Protein AF-A0A1Y4GSH5-F1 (afdb_monomer_lite)

Secondary structure (DSSP, 8-state):
-EEEEEEEEEETTEEEEEEEEE-TTTGGG-EEE-----GGGTTT-PPEEEEEETTTTEEEEEETTEEEEEETTS-EEEE-S-BTTTTEEEEEEEEEE-SEEE---EEEEEETTEEEEEEGGG--TT-BGGGS--TT--S--TT--EEEEEE-SSEEEEEETTEEEEEEBTS-EEETTEEEEEE--EEEEEEEETTTTEEEEEEEEHHHHHHTTT-HHHHHHHHHHHHHH-TT-HHHHHHHHHHHHHTT-HHHHHHHHHHHS-SSSS--TT-

Radius of gyration: 23.36 Å; chains: 1; bounding box: 51×59×58 Å

Foldseek 3Di:
DKKKKWKWKDAPNDTDIDIDIADLVCQQVWDWDQPPDPPVCSVQAWIWTWHADPSNQWIWIDDPQDIDIGGQCDQDKDKGQQTGPRRMIMIMTMHRDDQKAFFFQWKWKDAPRDIFIDGLVQADAQDAVLQRQTPPDNDRNVPRRKGFNDRDRFWTWIDDPNDIDIEGAPDWDDDDRMIIHTDTQKMKGWDADPVVRDIDIFIAGPVLVVCLQQALVSLLRRLVRCCVVPVLSLVVSLVSLVSSVVNPDPVSVVVVCVQPVDDDDDRDNVD

Structure (mmCIF, N/CA/C/O backbone):
data_AF-A0A1Y4GSH5-F1
#
_entry.id   AF-A0A1Y4GSH5-F1
#
loop_
_atom_site.group_PDB
_atom_site.id
_atom_site.type_symbol
_atom_site.label_atom_id
_atom_site.label_alt_id
_atom_site.label_comp_id
_atom_site.label_asym_id
_atom_site.label_entity_id
_atom_site.label_seq_id
_atom_site.pdbx_PDB_ins_code
_atom_site.Cartn_x
_atom_site.Cartn_y
_atom_site.Cartn_z
_atom_site.occupancy
_atom_site.B_iso_or_equiv
_atom_site.auth_seq_id
_atom_site.auth_comp_id
_atom_site.auth_asym_id
_atom_site.auth_atom_id
_atom_site.pdbx_PDB_model_num
ATOM 1 N N . MET A 1 1 ? 11.451 2.525 2.545 1.00 71.06 1 MET A N 1
ATOM 2 C CA . MET A 1 1 ? 10.345 3.087 3.356 1.00 71.06 1 MET A CA 1
ATOM 3 C C . MET A 1 1 ? 10.091 4.498 2.874 1.00 71.06 1 MET A C 1
ATOM 5 O O . MET A 1 1 ? 11.058 5.158 2.514 1.00 71.06 1 MET A O 1
ATOM 9 N N . ILE A 1 2 ? 8.842 4.952 2.855 1.00 72.69 2 ILE A N 1
ATOM 10 C CA . ILE A 1 2 ? 8.511 6.339 2.514 1.00 72.69 2 ILE A CA 1
ATOM 11 C C . ILE A 1 2 ? 8.357 7.128 3.809 1.00 72.69 2 ILE A C 1
ATOM 13 O O . ILE A 1 2 ? 7.662 6.696 4.730 1.00 72.69 2 ILE A O 1
ATOM 17 N N . LEU A 1 3 ? 9.028 8.274 3.888 1.00 73.81 3 LEU A N 1
ATOM 18 C CA . LEU A 1 3 ? 8.946 9.169 5.035 1.00 73.81 3 LEU A CA 1
ATOM 19 C C . LEU A 1 3 ? 7.916 10.265 4.748 1.00 73.81 3 LEU A C 1
ATOM 21 O O . LEU A 1 3 ? 8.104 11.087 3.853 1.00 73.81 3 LEU A O 1
ATOM 25 N N . PHE A 1 4 ? 6.844 10.282 5.536 1.00 76.25 4 PHE A N 1
ATOM 26 C CA . PHE A 1 4 ? 5.872 11.367 5.581 1.00 76.25 4 PHE A CA 1
ATOM 27 C C . PHE A 1 4 ? 6.179 12.274 6.771 1.00 76.25 4 PHE A C 1
ATOM 29 O O . PHE A 1 4 ? 6.307 11.816 7.909 1.00 76.25 4 PHE A O 1
ATOM 36 N N . VAL A 1 5 ? 6.277 13.573 6.510 1.00 72.62 5 VAL A N 1
ATOM 37 C CA . VAL A 1 5 ? 6.501 14.605 7.520 1.00 72.62 5 VAL A CA 1
ATOM 38 C C . VAL A 1 5 ? 5.347 15.589 7.451 1.00 72.62 5 VAL A C 1
ATOM 40 O O . VAL A 1 5 ? 5.128 16.223 6.425 1.00 72.62 5 VAL A O 1
ATOM 43 N N . THR A 1 6 ? 4.610 15.733 8.544 1.00 76.06 6 THR A N 1
ATOM 44 C CA . THR A 1 6 ? 3.646 16.823 8.699 1.00 76.06 6 THR A CA 1
ATOM 45 C C . THR A 1 6 ? 4.239 17.854 9.637 1.00 76.06 6 THR A C 1
ATOM 47 O O . THR A 1 6 ? 4.585 17.539 10.775 1.00 76.06 6 THR A O 1
ATOM 50 N N . LEU A 1 7 ? 4.358 19.085 9.165 1.00 72.88 7 LEU A N 1
ATOM 51 C CA . LEU A 1 7 ? 4.661 20.216 10.017 1.00 72.88 7 LEU A CA 1
ATOM 52 C C . LEU A 1 7 ? 3.373 20.876 10.460 1.00 72.88 7 LEU A C 1
ATOM 54 O O . LEU A 1 7 ? 2.510 21.155 9.640 1.00 72.88 7 LEU A O 1
ATOM 58 N N . GLU A 1 8 ? 3.284 21.181 11.742 1.00 78.19 8 GLU A N 1
ATOM 59 C CA . GLU A 1 8 ? 2.291 22.085 12.291 1.00 78.19 8 GLU A CA 1
ATOM 60 C C . GLU A 1 8 ? 3.031 23.269 12.909 1.00 78.19 8 GLU A C 1
ATOM 62 O O . GLU A 1 8 ? 3.846 23.100 13.817 1.00 78.19 8 GLU A O 1
ATOM 67 N N . THR A 1 9 ? 2.788 24.469 12.400 1.00 74.56 9 THR A N 1
ATOM 68 C CA . THR A 1 9 ? 3.332 25.702 12.971 1.00 74.56 9 THR A CA 1
ATOM 69 C C . THR A 1 9 ? 2.218 26.436 13.696 1.00 74.56 9 THR A C 1
ATOM 71 O O . THR A 1 9 ? 1.167 26.701 13.119 1.00 74.56 9 THR A O 1
ATOM 74 N N . ASP A 1 10 ? 2.440 26.753 14.970 1.00 76.50 10 ASP A N 1
ATOM 75 C CA . ASP A 1 10 ? 1.571 27.641 15.740 1.00 76.50 10 ASP A CA 1
ATOM 76 C C . ASP A 1 10 ? 2.322 28.946 15.980 1.00 76.50 10 ASP A C 1
ATOM 78 O O . ASP A 1 10 ? 3.407 28.957 16.568 1.00 76.50 10 ASP A O 1
ATOM 82 N N . ALA A 1 11 ? 1.755 30.049 15.506 1.00 73.44 11 ALA A N 1
ATOM 83 C CA . ALA A 1 11 ? 2.216 31.387 15.827 1.00 73.44 11 ALA A CA 1
ATOM 84 C C . ALA A 1 11 ? 1.021 32.239 16.258 1.00 73.44 11 ALA A C 1
ATOM 86 O O . ALA A 1 11 ? 0.127 32.530 15.462 1.00 73.44 11 ALA A O 1
ATOM 87 N N . LEU A 1 12 ? 1.025 32.676 17.523 1.00 71.56 12 LEU A N 1
ATOM 88 C CA . LEU A 1 12 ? -0.019 33.540 18.093 1.00 71.56 12 LEU A CA 1
ATOM 89 C C . LEU A 1 12 ? -1.440 32.944 17.976 1.00 71.56 12 LEU A C 1
ATOM 91 O O . LEU A 1 12 ? -2.410 33.687 17.818 1.00 71.56 12 LEU A O 1
ATOM 95 N N . GLY A 1 13 ? -1.574 31.614 18.049 1.00 71.00 13 GLY A N 1
ATOM 96 C CA . GLY A 1 13 ? -2.856 30.913 17.948 1.00 71.00 13 GLY A CA 1
ATOM 97 C C . GLY A 1 13 ? -3.342 30.698 16.513 1.00 71.00 13 GLY A C 1
ATOM 98 O O . GLY A 1 13 ? -4.471 30.250 16.315 1.00 71.00 13 GLY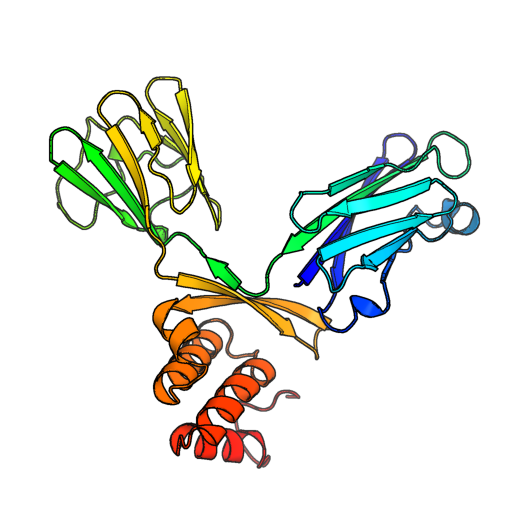 A O 1
ATOM 99 N N . THR A 1 14 ? -2.516 31.018 15.511 1.00 71.69 14 THR A N 1
ATOM 100 C CA . THR A 1 14 ? -2.756 30.636 14.115 1.00 71.69 14 THR A CA 1
ATOM 101 C C . THR A 1 14 ? -1.975 29.368 13.818 1.00 71.69 14 THR A C 1
ATOM 103 O O . THR A 1 14 ? -0.746 29.386 13.855 1.00 71.69 14 THR A O 1
ATOM 106 N N . VAL A 1 15 ? -2.697 28.291 13.508 1.00 76.94 15 VAL A N 1
ATOM 107 C CA . VAL A 1 15 ? -2.117 26.985 13.183 1.00 76.94 15 VAL A CA 1
ATOM 108 C C . VAL A 1 15 ? -2.081 26.800 11.666 1.00 76.94 15 VAL A C 1
ATOM 110 O O . VAL A 1 15 ? -3.130 26.841 11.023 1.00 76.94 15 VAL A O 1
ATOM 113 N N . SER A 1 16 ? -0.893 26.577 11.103 1.00 73.12 16 SER A N 1
ATOM 114 C CA . SER A 1 16 ? -0.699 26.135 9.715 1.00 73.12 16 SER A CA 1
ATOM 115 C C . SER A 1 16 ? -0.204 24.695 9.690 1.00 73.12 16 SER A C 1
ATOM 117 O O . SER A 1 16 ? 0.493 24.265 10.610 1.00 73.12 16 SER A O 1
ATOM 119 N N . ARG A 1 17 ? -0.570 23.945 8.646 1.00 77.94 17 ARG A N 1
ATOM 120 C CA . ARG A 1 17 ? -0.116 22.568 8.443 1.00 77.94 17 ARG A CA 1
ATOM 121 C C . ARG A 1 17 ? 0.405 22.365 7.034 1.00 77.94 17 ARG A C 1
ATOM 123 O O . ARG A 1 17 ? -0.323 22.613 6.079 1.00 77.94 17 ARG A O 1
ATOM 130 N N . ASP A 1 18 ? 1.615 21.834 6.946 1.00 71.75 18 ASP A N 1
ATOM 131 C CA . ASP A 1 18 ? 2.269 21.485 5.692 1.00 71.75 18 ASP A CA 1
ATOM 132 C C . ASP A 1 18 ? 2.626 20.003 5.687 1.00 71.75 18 ASP A C 1
ATOM 134 O O . ASP A 1 18 ? 3.054 19.444 6.699 1.00 71.75 18 ASP A O 1
ATOM 138 N N . HIS A 1 19 ? 2.466 19.365 4.532 1.00 78.25 19 HIS A N 1
ATOM 139 C CA . HIS A 1 19 ? 2.749 17.949 4.351 1.00 78.25 19 HIS A CA 1
ATOM 140 C C . HIS A 1 19 ? 3.885 17.774 3.350 1.00 78.25 19 HIS A C 1
ATOM 142 O O . HIS A 1 19 ? 3.829 18.275 2.230 1.00 78.25 19 HIS A O 1
ATOM 148 N N . TYR A 1 20 ? 4.897 17.020 3.758 1.00 74.12 20 TYR A N 1
ATOM 149 C CA . TYR A 1 20 ? 6.040 16.651 2.943 1.00 74.12 20 TYR A CA 1
ATOM 150 C C . TYR A 1 20 ? 6.124 15.132 2.879 1.00 74.12 20 TYR A C 1
ATOM 152 O O . TYR A 1 20 ? 5.842 14.426 3.849 1.00 74.12 20 TYR A O 1
ATOM 160 N N . SER A 1 21 ? 6.534 14.629 1.727 1.00 73.56 21 SER A N 1
ATOM 161 C CA . SER A 1 21 ? 6.817 13.217 1.506 1.00 73.56 21 SER A CA 1
ATOM 162 C C . SER A 1 21 ? 8.173 13.094 0.840 1.00 73.56 21 SER A C 1
ATOM 164 O O . SER A 1 21 ? 8.637 14.031 0.188 1.00 73.56 21 SER A O 1
ATOM 166 N N . VAL A 1 22 ? 8.855 11.982 1.094 1.00 69.44 22 VAL A N 1
ATOM 167 C CA . VAL A 1 22 ? 10.275 11.870 0.769 1.00 69.44 22 VAL A CA 1
ATOM 168 C C . VAL A 1 22 ? 10.564 10.486 0.237 1.00 69.44 22 VAL A C 1
ATOM 170 O O . VAL A 1 22 ? 10.209 9.489 0.879 1.00 69.44 22 VAL A O 1
ATOM 173 N N . SER A 1 23 ? 11.228 10.453 -0.920 1.00 66.50 23 SER A N 1
ATOM 174 C CA . SER A 1 23 ? 11.593 9.208 -1.578 1.00 66.50 23 SER A CA 1
ATOM 175 C C . SER A 1 23 ? 12.541 8.385 -0.707 1.00 66.50 23 SER A C 1
ATOM 177 O O . SER A 1 23 ? 13.421 8.958 -0.055 1.00 66.50 23 SER A O 1
ATOM 179 N N . PRO A 1 24 ? 12.419 7.048 -0.733 1.00 61.16 24 PRO A N 1
ATOM 180 C CA . PRO A 1 24 ? 13.349 6.143 -0.062 1.00 61.16 24 PRO A CA 1
ATOM 181 C C . PRO A 1 24 ? 14.830 6.374 -0.417 1.00 61.16 24 PRO A C 1
ATOM 183 O O . PRO A 1 24 ? 15.692 6.101 0.413 1.00 61.16 24 PRO A O 1
ATOM 186 N N . ASP A 1 25 ? 15.125 6.916 -1.602 1.00 60.88 25 ASP A N 1
ATOM 187 C CA . ASP A 1 25 ? 16.494 7.139 -2.090 1.00 60.88 25 ASP A CA 1
ATOM 188 C C . ASP A 1 25 ? 17.057 8.512 -1.685 1.00 60.88 25 ASP A C 1
ATOM 190 O O . ASP A 1 25 ? 18.265 8.697 -1.517 1.00 60.88 25 ASP A O 1
ATOM 194 N N . ALA A 1 26 ? 16.183 9.507 -1.497 1.00 59.94 26 ALA A N 1
ATOM 195 C CA . ALA A 1 26 ? 16.546 10.816 -0.947 1.00 59.94 26 ALA A CA 1
ATOM 196 C C . ALA A 1 26 ? 16.664 10.792 0.587 1.00 59.94 26 ALA A C 1
ATOM 198 O O . ALA A 1 26 ? 17.287 11.667 1.195 1.00 59.94 26 ALA A O 1
ATOM 199 N N . VAL A 1 27 ? 16.070 9.777 1.205 1.00 55.16 27 VAL A N 1
ATOM 200 C CA . VAL A 1 27 ? 15.943 9.575 2.645 1.00 55.16 27 VAL A CA 1
ATOM 201 C C . VAL A 1 27 ? 17.317 9.481 3.345 1.00 55.16 27 VAL A C 1
ATOM 203 O O . VAL A 1 27 ? 17.500 10.145 4.369 1.00 55.16 27 VAL A O 1
ATOM 206 N N . ASP A 1 28 ? 18.330 8.862 2.721 1.00 53.94 28 ASP A N 1
ATOM 207 C CA . ASP A 1 28 ? 19.721 8.830 3.224 1.00 53.94 28 ASP A CA 1
ATOM 208 C C . ASP A 1 28 ? 20.432 10.200 3.210 1.00 53.94 28 ASP A C 1
ATOM 210 O O . ASP A 1 28 ? 21.385 10.434 3.958 1.00 53.94 28 ASP A O 1
ATOM 214 N N . ARG A 1 29 ? 19.991 11.140 2.363 1.00 56.25 29 ARG A N 1
ATOM 215 C CA . ARG A 1 29 ? 20.577 12.496 2.272 1.00 56.25 29 ARG A CA 1
ATOM 216 C C . ARG A 1 29 ? 19.999 13.446 3.327 1.00 56.25 29 ARG A C 1
ATOM 218 O O . ARG A 1 29 ? 20.621 14.460 3.676 1.00 56.25 29 ARG A O 1
ATOM 225 N N . GLY A 1 30 ? 18.841 13.087 3.874 1.00 55.16 30 GLY A N 1
ATOM 226 C CA . GLY A 1 30 ? 18.066 13.912 4.780 1.00 55.16 30 GLY A CA 1
ATOM 227 C C . GLY A 1 30 ? 17.290 15.016 4.071 1.00 55.16 30 GLY A C 1
ATOM 228 O O . GLY A 1 30 ? 17.699 15.551 3.044 1.00 55.16 30 GLY A O 1
ATOM 229 N N . ILE A 1 31 ? 16.158 15.375 4.658 1.00 58.72 31 ILE A N 1
ATOM 230 C CA . ILE A 1 31 ? 15.241 16.397 4.171 1.00 58.72 31 ILE A CA 1
ATOM 231 C C . ILE A 1 31 ? 15.455 17.682 4.940 1.00 58.72 31 ILE A C 1
ATOM 233 O O . ILE A 1 31 ? 15.552 17.718 6.172 1.00 58.72 31 ILE A O 1
ATOM 237 N N . TYR A 1 32 ? 15.493 18.759 4.176 1.00 59.75 32 TYR A N 1
ATOM 238 C CA . TYR A 1 32 ? 15.499 20.107 4.698 1.00 59.75 32 TYR A CA 1
ATOM 239 C C . TYR A 1 32 ? 14.066 20.593 4.713 1.00 59.75 32 TYR A C 1
ATOM 241 O O . TYR A 1 32 ? 13.486 20.859 3.662 1.00 59.75 32 TYR A O 1
ATOM 249 N N . VAL A 1 33 ? 13.492 20.684 5.907 1.00 57.72 33 VAL A N 1
ATOM 250 C CA . VAL A 1 33 ? 12.150 21.213 6.062 1.00 57.72 33 VAL A CA 1
ATOM 251 C C . VAL A 1 33 ? 12.274 22.663 6.514 1.00 57.72 33 VAL A C 1
ATOM 253 O O . VAL A 1 33 ? 12.606 22.970 7.663 1.00 57.72 33 VAL A O 1
ATOM 256 N N . ASN A 1 34 ? 12.042 23.575 5.574 1.00 56.81 34 ASN A N 1
ATOM 257 C CA . ASN A 1 34 ? 11.835 24.976 5.900 1.00 56.81 34 ASN A CA 1
ATOM 258 C C . ASN A 1 34 ? 10.401 25.095 6.401 1.00 56.81 34 ASN A C 1
ATOM 260 O O . ASN A 1 34 ? 9.472 25.076 5.600 1.00 56.81 34 ASN A O 1
ATOM 264 N N . ALA A 1 35 ? 10.220 25.164 7.720 1.00 54.72 35 ALA A N 1
ATOM 265 C CA . ALA A 1 35 ? 8.906 25.422 8.285 1.00 54.72 35 ALA A CA 1
ATOM 266 C C . ALA A 1 35 ? 8.369 26.738 7.706 1.00 54.72 35 ALA A C 1
ATOM 268 O O . ALA A 1 35 ? 9.001 27.786 7.865 1.00 54.72 35 ALA A O 1
ATOM 269 N N . LEU A 1 36 ? 7.235 26.671 7.001 1.00 53.38 36 LEU A N 1
ATOM 270 C CA . LEU A 1 36 ? 6.569 27.832 6.417 1.00 53.38 36 LEU A CA 1
ATOM 271 C C . LEU A 1 36 ? 5.883 28.609 7.541 1.00 53.38 36 LEU A C 1
ATOM 273 O O . LEU A 1 36 ? 4.679 28.526 7.772 1.00 53.38 36 LEU A O 1
ATOM 277 N N . PHE A 1 37 ? 6.672 29.363 8.295 1.00 55.34 37 PHE A N 1
ATOM 278 C CA . PHE A 1 37 ? 6.113 30.464 9.060 1.00 55.34 37 PHE A CA 1
ATOM 279 C C . PHE A 1 37 ? 5.722 31.585 8.085 1.00 55.34 37 PHE A C 1
ATOM 281 O O . PHE A 1 37 ? 6.309 31.675 7.002 1.00 55.34 37 PHE A O 1
ATOM 288 N N . PRO A 1 38 ? 4.757 32.457 8.435 1.00 54.59 38 PRO A N 1
ATOM 289 C CA . PRO A 1 38 ? 4.456 33.642 7.631 1.00 54.59 38 PRO A CA 1
ATOM 290 C C . PRO A 1 38 ? 5.755 34.369 7.249 1.00 54.59 38 PRO A C 1
ATOM 292 O O . PRO A 1 38 ? 6.647 34.443 8.093 1.00 54.59 38 PRO A O 1
ATOM 295 N N . GLU A 1 39 ? 5.873 34.911 6.026 1.00 55.47 39 GLU A N 1
ATOM 296 C CA . GLU A 1 39 ? 7.120 35.527 5.505 1.00 55.47 39 GLU A CA 1
ATOM 297 C C . GLU A 1 39 ? 7.797 36.482 6.506 1.00 55.47 39 GLU A C 1
ATOM 299 O O . GLU A 1 39 ? 9.021 36.556 6.576 1.00 55.47 39 GLU A O 1
ATOM 304 N N . SER A 1 40 ? 7.007 37.144 7.357 1.00 53.72 40 SER A N 1
ATOM 305 C CA . SER A 1 40 ? 7.467 38.003 8.454 1.00 53.72 40 SER A CA 1
ATOM 306 C C . SER A 1 40 ? 8.368 37.327 9.502 1.00 53.72 40 SER A C 1
ATOM 308 O O . SER A 1 40 ? 9.002 38.028 10.286 1.00 53.72 40 SER A O 1
ATOM 310 N N . TYR A 1 41 ? 8.411 35.995 9.557 1.00 58.19 41 TYR A N 1
ATOM 311 C CA . TYR A 1 41 ? 9.219 35.201 10.489 1.00 58.19 41 TYR A CA 1
ATOM 312 C C . TYR A 1 41 ? 10.363 34.442 9.809 1.00 58.19 41 TYR A C 1
ATOM 314 O O . TYR A 1 41 ? 11.178 33.857 10.521 1.00 58.19 41 TYR A O 1
ATOM 322 N N . GLY A 1 42 ? 10.458 34.459 8.472 1.00 58.66 42 GLY A N 1
ATOM 323 C CA . GLY A 1 42 ? 11.432 33.658 7.718 1.00 58.66 42 GLY A CA 1
ATOM 324 C C . GLY A 1 42 ? 12.884 33.875 8.159 1.00 58.66 42 GLY A C 1
ATOM 325 O O . GLY A 1 42 ? 13.642 32.918 8.270 1.00 58.66 42 GLY A O 1
ATOM 326 N N . ASP A 1 43 ? 13.242 35.107 8.531 1.00 62.34 43 ASP A N 1
ATOM 327 C CA . ASP A 1 43 ? 14.590 35.449 9.012 1.00 62.34 43 ASP A CA 1
ATOM 328 C C . ASP A 1 43 ? 14.879 34.978 10.453 1.00 62.34 43 ASP A C 1
ATOM 330 O O . ASP A 1 43 ? 16.038 34.887 10.868 1.00 62.34 43 ASP A O 1
ATOM 334 N N . PHE A 1 44 ? 13.838 34.681 11.238 1.00 59.38 44 PHE A N 1
ATOM 335 C CA . PHE A 1 44 ? 13.935 34.291 12.652 1.00 59.38 44 PHE A CA 1
ATOM 336 C C . PHE A 1 44 ? 13.807 32.781 12.878 1.00 59.38 44 PHE A C 1
ATOM 338 O O . PHE A 1 44 ? 14.054 32.298 13.989 1.00 59.38 44 PHE A O 1
ATOM 345 N N . VAL A 1 45 ? 13.423 32.039 11.840 1.00 62.78 45 VAL A N 1
ATOM 346 C CA . VAL A 1 45 ? 13.207 30.596 11.890 1.00 62.78 45 VAL A CA 1
ATOM 347 C C . VAL A 1 45 ? 14.364 29.902 11.187 1.00 62.78 45 VAL A C 1
ATOM 349 O O . VAL A 1 45 ? 14.632 30.108 10.008 1.00 62.78 45 VAL A O 1
ATOM 352 N N . LYS A 1 46 ? 15.062 29.045 11.923 1.00 69.88 46 LYS A N 1
ATOM 353 C CA . LYS A 1 46 ? 16.120 28.193 11.387 1.00 69.88 46 LYS A CA 1
ATOM 354 C C . LYS A 1 46 ? 15.519 26.921 10.807 1.00 69.88 46 LYS A C 1
ATOM 356 O O . LYS A 1 46 ? 14.524 26.414 11.320 1.00 69.88 46 LYS A O 1
ATOM 361 N N . ALA A 1 47 ? 16.151 26.393 9.761 1.00 71.50 47 ALA A N 1
ATOM 362 C CA . ALA A 1 47 ? 15.717 25.161 9.116 1.00 71.50 47 ALA A CA 1
ATOM 363 C C . ALA A 1 47 ? 15.666 23.991 10.113 1.00 71.50 47 ALA A C 1
ATOM 365 O O . ALA A 1 47 ? 16.571 23.820 10.938 1.00 71.50 47 ALA A O 1
ATOM 366 N N . ILE A 1 48 ? 14.625 23.167 10.003 1.00 73.69 48 I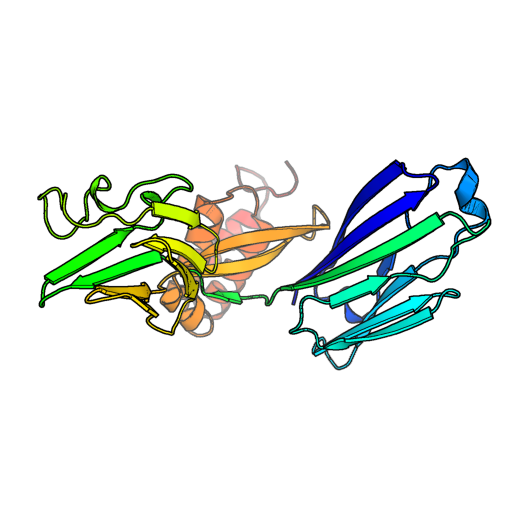LE A N 1
ATOM 367 C CA . ILE A 1 48 ? 14.504 21.914 10.744 1.00 73.69 48 ILE A CA 1
ATOM 368 C C . ILE A 1 48 ? 14.916 20.798 9.788 1.00 73.69 48 ILE A C 1
ATOM 370 O O . ILE A 1 48 ? 14.305 20.594 8.739 1.00 73.69 48 ILE A O 1
ATOM 374 N N . ARG A 1 49 ? 15.985 20.078 10.129 1.00 75.75 49 ARG A N 1
ATOM 375 C CA . ARG A 1 49 ? 16.450 18.944 9.332 1.00 75.75 49 ARG A CA 1
ATOM 376 C C . ARG A 1 49 ? 15.797 17.672 9.845 1.00 75.75 49 ARG A C 1
ATOM 378 O O . ARG A 1 49 ? 15.920 17.363 11.027 1.00 75.75 49 ARG A O 1
ATOM 385 N N . VAL A 1 50 ? 15.155 16.927 8.955 1.00 74.56 50 VAL A N 1
ATOM 386 C CA . VAL A 1 50 ? 14.572 15.614 9.243 1.00 74.56 50 VAL A CA 1
ATOM 387 C C . VAL A 1 50 ? 15.245 14.616 8.321 1.00 74.56 50 VAL A C 1
ATOM 389 O O . VAL A 1 50 ? 15.201 14.791 7.116 1.00 74.56 50 VAL A O 1
ATOM 392 N N . GLN A 1 51 ? 15.898 13.590 8.846 1.00 74.50 51 GLN A N 1
ATOM 393 C CA . GLN A 1 51 ? 16.582 12.588 8.026 1.00 74.50 51 GLN A CA 1
ATOM 394 C C . GLN A 1 51 ? 16.372 11.206 8.615 1.00 74.50 51 GLN A C 1
ATOM 396 O O . GLN A 1 51 ? 16.269 11.085 9.837 1.00 74.50 51 GLN A O 1
ATOM 401 N N . THR A 1 52 ? 16.343 10.164 7.794 1.00 71.44 52 THR A N 1
ATOM 402 C CA . THR A 1 52 ? 16.494 8.828 8.365 1.00 71.44 52 THR A CA 1
ATOM 403 C C . THR A 1 52 ? 17.944 8.586 8.745 1.00 71.44 52 THR A C 1
ATOM 405 O O . THR A 1 52 ? 18.880 9.212 8.247 1.00 71.44 52 THR A O 1
ATOM 408 N N . VAL A 1 53 ? 18.117 7.685 9.695 1.00 74.31 53 VAL A N 1
ATOM 409 C CA . VAL A 1 53 ? 19.398 7.161 10.143 1.00 74.31 53 VAL A CA 1
ATOM 410 C C . VAL A 1 53 ? 19.235 5.659 10.367 1.00 74.31 53 VAL A C 1
ATOM 412 O O . VAL A 1 53 ? 18.119 5.139 10.323 1.00 74.31 53 VAL A O 1
ATOM 415 N N . ASP A 1 54 ? 20.345 4.965 10.612 1.00 73.75 54 ASP A N 1
ATOM 416 C CA . ASP A 1 54 ? 20.368 3.518 10.857 1.00 73.75 54 ASP A CA 1
ATOM 417 C C . ASP A 1 54 ? 19.690 2.719 9.725 1.00 73.75 54 ASP A C 1
ATOM 419 O O . ASP A 1 54 ? 18.801 1.913 9.980 1.00 73.75 54 ASP A O 1
ATOM 423 N N . GLU A 1 55 ? 20.062 2.991 8.468 1.00 69.81 55 GLU A N 1
ATOM 424 C CA . GLU A 1 55 ? 19.528 2.283 7.284 1.00 69.81 55 GLU A CA 1
ATOM 425 C C . GLU A 1 55 ? 17.991 2.380 7.161 1.00 69.81 55 GLU A C 1
ATOM 427 O O . GLU A 1 55 ? 17.315 1.468 6.691 1.00 69.81 55 GLU A O 1
ATOM 432 N N . GLY A 1 56 ? 17.413 3.495 7.624 1.00 65.12 56 GLY A N 1
ATOM 433 C CA . GLY A 1 56 ? 15.966 3.717 7.606 1.00 65.12 56 GLY A CA 1
ATOM 434 C C . GLY A 1 56 ? 15.226 3.201 8.841 1.00 65.12 56 GLY A C 1
ATOM 435 O O . GLY A 1 56 ? 14.015 3.387 8.925 1.00 65.12 56 GLY A O 1
ATOM 436 N N . ALA A 1 57 ? 15.920 2.606 9.819 1.00 68.00 57 ALA A N 1
ATOM 437 C CA . ALA A 1 57 ? 15.310 2.100 11.051 1.00 68.00 57 ALA A CA 1
ATOM 438 C C . ALA A 1 57 ? 15.009 3.191 12.096 1.00 68.00 57 ALA A C 1
ATOM 440 O O . ALA A 1 57 ? 14.335 2.924 13.094 1.00 68.00 57 ALA A O 1
ATOM 441 N N . ALA A 1 58 ? 15.482 4.419 11.888 1.00 73.06 58 ALA A N 1
ATOM 442 C CA . ALA A 1 58 ? 15.211 5.549 12.766 1.00 73.06 58 ALA A CA 1
ATOM 443 C C . ALA A 1 58 ? 15.126 6.872 11.992 1.00 73.06 58 ALA A C 1
ATOM 445 O O . ALA A 1 58 ? 15.650 7.002 10.888 1.00 73.06 58 ALA A O 1
ATOM 446 N N . VAL A 1 59 ? 14.498 7.881 12.599 1.00 76.56 59 VAL A N 1
ATOM 447 C CA . VAL A 1 59 ? 14.452 9.259 12.087 1.00 76.56 59 VAL A CA 1
ATOM 448 C C . VAL A 1 59 ? 15.109 10.186 13.081 1.00 76.56 59 VAL A C 1
ATOM 450 O O . VAL A 1 59 ? 14.769 10.202 14.262 1.00 76.56 59 VAL A O 1
ATOM 453 N N . GLN A 1 60 ? 16.046 10.987 12.595 1.00 81.19 60 GLN A N 1
ATOM 454 C CA . GLN A 1 60 ? 16.696 12.031 13.355 1.00 81.19 60 GLN A CA 1
ATOM 455 C C . GLN A 1 60 ? 16.162 13.396 12.925 1.00 81.19 60 GLN A C 1
ATOM 457 O O . GLN A 1 60 ? 16.290 13.799 11.768 1.00 81.19 60 GLN A O 1
ATOM 462 N N . ILE A 1 61 ? 15.621 14.133 13.891 1.00 80.69 61 ILE A N 1
ATOM 463 C CA . ILE A 1 61 ? 15.333 15.558 13.759 1.00 80.69 61 ILE A CA 1
ATOM 464 C C . ILE A 1 61 ? 16.498 16.332 14.363 1.00 80.69 61 ILE A C 1
ATOM 466 O O . ILE A 1 61 ? 16.907 16.077 15.496 1.00 80.69 61 ILE A O 1
ATOM 470 N N . THR A 1 62 ? 17.026 17.296 13.617 1.00 79.00 62 THR A N 1
ATOM 471 C CA . THR A 1 62 ? 18.079 18.204 14.077 1.00 79.00 62 THR A CA 1
ATOM 472 C C . THR A 1 62 ? 17.685 19.646 13.787 1.00 79.00 62 THR A C 1
ATOM 474 O O . THR A 1 62 ? 17.431 20.011 12.641 1.00 79.00 62 THR A O 1
ATOM 477 N N . SER A 1 63 ? 17.665 20.477 14.826 1.00 79.12 63 SER A N 1
ATOM 478 C CA . SER A 1 63 ? 17.438 21.920 14.726 1.00 79.12 63 SER A CA 1
ATOM 479 C C . SER A 1 63 ? 18.212 22.666 15.819 1.00 79.12 63 SER A C 1
ATOM 481 O O . SER A 1 63 ? 18.661 22.058 16.794 1.00 79.12 63 SER A O 1
ATOM 483 N N . GLU A 1 64 ? 18.322 23.992 15.702 1.00 77.56 64 GLU A N 1
ATOM 484 C CA . GLU A 1 64 ? 18.847 24.842 16.787 1.00 77.56 64 GLU A CA 1
ATOM 485 C C . GLU A 1 64 ? 17.926 24.854 18.027 1.00 77.56 64 GLU A C 1
ATOM 487 O O . GLU A 1 64 ? 18.368 25.189 19.123 1.00 77.56 64 GLU A O 1
ATOM 492 N N . TYR A 1 65 ? 16.664 24.439 17.875 1.00 76.12 65 TYR A N 1
ATOM 493 C CA . TYR A 1 65 ? 15.653 24.396 18.939 1.00 76.12 65 TYR A CA 1
ATOM 494 C C . TYR A 1 65 ? 15.620 23.061 19.691 1.00 76.12 65 TYR A C 1
ATOM 496 O O . TYR A 1 65 ? 14.849 22.899 20.637 1.00 76.12 65 TYR A O 1
ATOM 504 N N . GLY A 1 66 ? 16.426 22.092 19.257 1.00 75.62 66 GLY A N 1
ATOM 505 C CA . GLY A 1 66 ? 16.465 20.746 19.806 1.00 75.62 66 GLY A CA 1
ATOM 506 C C . GLY A 1 66 ? 16.742 19.699 18.734 1.00 75.62 66 GLY A C 1
ATOM 507 O O . GLY A 1 66 ? 16.511 19.909 17.541 1.00 75.62 66 GLY A O 1
ATOM 508 N N . SER A 1 67 ? 17.233 18.548 19.180 1.00 80.56 67 SER A N 1
ATOM 509 C CA . SER A 1 67 ? 17.402 17.369 18.338 1.00 80.56 67 SER A CA 1
ATOM 510 C C . SER A 1 67 ? 16.817 16.155 19.039 1.00 80.56 67 SER A C 1
ATOM 512 O O . SER A 1 67 ? 16.856 16.059 20.266 1.00 80.56 67 SER A O 1
ATOM 514 N N . CYS A 1 68 ? 16.245 15.247 18.261 1.00 84.00 68 CYS A N 1
ATOM 515 C CA . CYS A 1 68 ? 15.712 13.995 18.764 1.00 84.00 68 CYS A CA 1
ATOM 516 C C . CYS A 1 68 ? 15.911 12.900 17.718 1.00 84.00 68 CYS A C 1
ATOM 518 O O . CYS A 1 68 ? 16.026 13.179 16.524 1.00 84.00 68 CYS A O 1
ATOM 520 N N . LYS A 1 69 ? 15.974 11.656 18.178 1.00 83.25 69 LYS A N 1
ATOM 521 C CA . LYS A 1 69 ? 16.045 10.470 17.334 1.00 83.25 69 LYS A CA 1
ATOM 522 C C . LYS A 1 69 ? 14.919 9.539 17.756 1.00 83.25 69 LYS A C 1
ATOM 524 O O . LYS A 1 69 ? 14.843 9.176 18.927 1.00 83.25 69 LYS A O 1
ATOM 529 N N . TYR A 1 70 ? 14.077 9.172 16.804 1.00 78.06 70 TYR A N 1
ATOM 530 C CA . TYR A 1 70 ? 12.940 8.284 16.996 1.00 78.06 70 TYR A CA 1
ATOM 531 C C . TYR A 1 70 ? 13.163 6.982 16.244 1.00 78.06 70 TYR A C 1
ATOM 533 O O . TYR A 1 70 ? 13.815 6.972 15.200 1.00 78.06 70 TYR A O 1
ATOM 541 N N . SER A 1 71 ? 12.602 5.894 16.762 1.00 70.19 71 SER A N 1
ATOM 542 C CA . SER A 1 71 ? 12.477 4.651 16.004 1.00 70.19 71 SER A CA 1
ATOM 543 C C . SER A 1 71 ? 11.539 4.867 14.816 1.00 70.19 71 SER A C 1
ATOM 545 O O . SER A 1 71 ? 10.540 5.573 14.937 1.00 70.19 71 SER A O 1
ATOM 547 N N . ALA A 1 72 ? 11.843 4.249 13.678 1.00 60.03 72 ALA A N 1
ATOM 548 C CA . ALA A 1 72 ? 11.022 4.320 12.471 1.00 60.03 72 ALA A CA 1
ATOM 549 C C . ALA A 1 72 ? 9.603 3.770 12.656 1.00 60.03 72 ALA A C 1
ATOM 551 O O . ALA A 1 72 ? 8.686 4.146 11.934 1.00 60.03 72 ALA A O 1
ATOM 552 N N . TYR A 1 73 ? 9.430 2.869 13.618 1.00 56.25 73 TYR A N 1
ATOM 553 C CA . TYR A 1 73 ? 8.206 2.094 13.796 1.00 56.25 73 TYR A CA 1
ATOM 554 C C . TYR A 1 73 ? 7.188 2.757 14.728 1.00 56.25 73 TYR A C 1
ATOM 556 O O . TYR A 1 73 ? 6.108 2.215 14.948 1.00 56.25 73 TYR A O 1
ATOM 564 N N . GLU A 1 74 ? 7.518 3.919 15.287 1.00 59.56 74 GLU A N 1
ATOM 565 C CA . GLU A 1 74 ? 6.625 4.678 16.153 1.00 59.56 74 GLU A CA 1
ATOM 566 C C . GLU A 1 74 ? 6.127 5.912 15.396 1.00 59.56 74 GLU A C 1
ATOM 568 O O . GLU A 1 74 ? 6.913 6.616 14.760 1.00 59.56 74 GLU A O 1
ATOM 573 N N . HIS A 1 75 ? 4.824 6.207 15.478 1.00 64.81 75 HIS A N 1
ATOM 574 C CA . HIS A 1 75 ? 4.335 7.537 15.122 1.00 64.81 75 HIS A CA 1
ATOM 575 C C . HIS A 1 75 ? 5.033 8.542 16.038 1.00 64.81 75 HIS A C 1
ATOM 577 O O . HIS A 1 75 ? 4.716 8.658 17.223 1.00 64.81 75 HIS A O 1
ATOM 583 N N . ALA A 1 76 ? 6.033 9.222 15.491 1.00 69.88 76 ALA A N 1
ATOM 584 C CA . ALA A 1 76 ? 6.909 10.082 16.251 1.00 69.88 76 ALA A CA 1
ATOM 585 C C . ALA A 1 76 ? 6.425 11.523 16.149 1.00 69.88 76 ALA A C 1
ATOM 587 O O . ALA A 1 76 ? 6.201 12.052 15.059 1.00 69.88 76 ALA A O 1
ATOM 588 N N . GLN A 1 77 ? 6.297 12.170 17.301 1.00 79.81 77 GLN A N 1
ATOM 589 C CA . GLN A 1 77 ? 6.027 13.595 17.387 1.00 79.81 77 GLN A CA 1
ATOM 590 C C . GLN A 1 77 ? 7.198 14.273 18.083 1.00 79.81 77 GLN A C 1
ATOM 592 O O . GLN A 1 77 ? 7.593 13.900 19.191 1.00 79.81 77 GLN A O 1
ATOM 597 N N . TRP A 1 78 ? 7.714 15.309 17.438 1.00 81.38 78 TRP A N 1
ATOM 598 C CA . TRP A 1 78 ? 8.657 16.243 18.022 1.00 81.38 78 TRP A CA 1
ATOM 599 C C . TRP A 1 78 ? 8.029 17.622 18.081 1.00 81.38 78 TRP A C 1
ATOM 601 O O . TRP A 1 78 ? 7.357 18.050 17.148 1.00 81.38 78 TRP A O 1
ATOM 611 N N . GLU A 1 79 ? 8.266 18.330 19.172 1.00 81.00 79 GLU A N 1
ATOM 612 C CA . GLU A 1 79 ? 7.873 19.721 19.320 1.00 81.00 79 GLU A CA 1
ATOM 613 C C . GLU A 1 79 ? 9.125 20.537 19.606 1.00 81.00 79 GLU A C 1
ATOM 615 O O . GLU A 1 79 ? 9.929 20.190 20.477 1.00 81.00 79 GLU A O 1
ATOM 620 N N . SER A 1 80 ? 9.314 21.603 18.837 1.00 72.81 80 SER A N 1
ATOM 621 C CA . SER A 1 80 ? 10.393 22.544 19.072 1.00 72.81 80 SER A CA 1
ATOM 622 C C . SER A 1 80 ? 10.193 23.250 20.412 1.00 72.81 80 SER A C 1
ATOM 624 O O . SER A 1 80 ? 9.067 23.500 20.844 1.00 72.81 80 SER A O 1
ATOM 626 N N . GLY A 1 81 ? 11.290 23.709 21.022 1.00 71.31 81 GLY A N 1
ATOM 627 C CA . GLY A 1 81 ? 11.191 24.831 21.958 1.00 71.31 81 GLY A CA 1
ATOM 628 C C . GLY A 1 81 ? 10.603 26.080 21.278 1.00 71.31 81 GLY A C 1
ATOM 629 O O . GLY A 1 81 ? 10.288 26.071 20.085 1.00 71.31 81 GLY A O 1
ATOM 630 N N . SER A 1 82 ? 10.476 27.184 22.015 1.00 69.56 82 SER A N 1
ATOM 631 C CA . SER A 1 82 ? 9.995 28.436 21.425 1.00 69.56 82 SER A CA 1
ATOM 632 C C . SER A 1 82 ? 10.909 28.902 20.284 1.00 69.56 82 SER A C 1
ATOM 634 O O . SER A 1 82 ? 12.115 29.071 20.469 1.00 69.56 82 SER A O 1
ATOM 636 N N . ILE A 1 83 ? 10.322 29.131 19.112 1.00 70.12 83 ILE A N 1
ATOM 637 C CA . ILE A 1 83 ? 11.004 29.599 17.906 1.00 70.12 83 ILE A CA 1
ATOM 638 C C . ILE A 1 83 ? 10.932 31.127 17.852 1.00 70.12 83 ILE A C 1
ATOM 640 O O . ILE A 1 83 ? 9.871 31.724 18.043 1.00 70.12 83 ILE A O 1
ATOM 644 N N . GLY A 1 84 ? 12.067 31.777 17.582 1.00 65.12 84 GLY A N 1
ATOM 645 C CA . GLY A 1 84 ? 12.140 33.232 17.436 1.00 65.12 84 GLY A CA 1
ATOM 646 C C . GLY A 1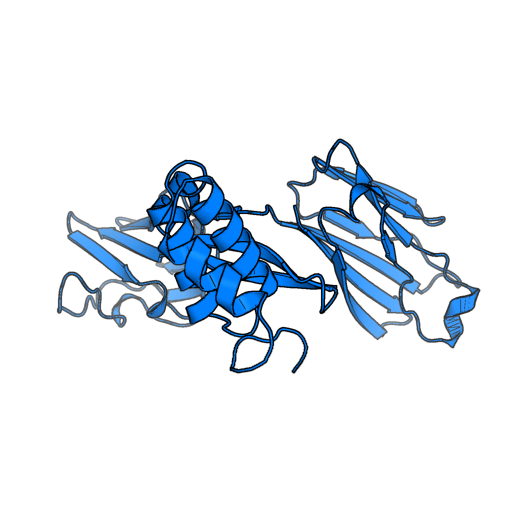 84 ? 11.668 33.984 18.689 1.00 65.12 84 GLY A C 1
ATOM 647 O O . GLY A 1 84 ? 12.209 33.806 19.780 1.00 65.12 84 GLY A O 1
ATOM 648 N N . LEU A 1 85 ? 10.659 34.847 18.537 1.00 58.19 85 LEU A N 1
ATOM 649 C CA . LEU A 1 85 ? 10.118 35.699 19.603 1.00 58.19 85 LEU A CA 1
ATOM 650 C C . LEU A 1 85 ? 9.191 34.933 20.570 1.00 58.19 85 LEU A C 1
ATOM 652 O O . LEU A 1 85 ? 8.078 35.356 20.811 1.00 58.19 85 LEU A O 1
ATOM 656 N N . SER A 1 86 ? 9.622 33.841 21.200 1.00 62.88 86 SER A N 1
ATOM 657 C CA . SER A 1 86 ? 8.973 33.187 22.369 1.00 62.88 86 SER A CA 1
ATOM 658 C C . SER A 1 86 ? 7.506 32.686 22.277 1.00 62.88 86 SER A C 1
ATOM 660 O O . SER A 1 86 ? 7.093 31.946 23.164 1.00 62.88 86 SER A O 1
ATOM 662 N N . TYR A 1 87 ? 6.723 33.031 21.250 1.00 71.00 87 TYR A N 1
ATOM 663 C CA . TYR A 1 87 ? 5.291 32.696 21.116 1.00 71.00 87 TYR A CA 1
ATOM 664 C C . TYR A 1 87 ? 4.961 31.824 19.896 1.00 71.00 87 TYR A C 1
ATOM 666 O O . TYR A 1 87 ? 3.785 31.630 19.589 1.00 71.00 87 TYR A O 1
ATOM 674 N N . ALA A 1 88 ? 5.980 31.344 19.182 1.00 71.94 88 ALA A N 1
ATOM 675 C CA . ALA A 1 88 ? 5.816 30.423 18.068 1.00 71.94 88 ALA A CA 1
ATOM 676 C C . ALA A 1 88 ? 6.427 29.060 18.409 1.00 71.94 88 ALA A C 1
ATOM 678 O O . ALA A 1 88 ? 7.498 28.998 19.021 1.00 71.94 88 ALA A O 1
ATOM 679 N N . SER A 1 89 ? 5.771 27.979 18.003 1.00 75.31 89 SER A N 1
ATOM 680 C CA . SER A 1 89 ? 6.323 26.625 18.056 1.00 75.31 89 SER A CA 1
ATOM 681 C C . SER A 1 89 ? 6.087 25.899 16.736 1.00 75.31 89 SER A C 1
ATOM 683 O O . SER A 1 89 ? 5.208 26.244 15.945 1.00 75.31 89 SER A O 1
ATOM 685 N N . CYS A 1 90 ? 6.927 24.905 16.475 1.00 75.12 90 CYS A N 1
ATOM 686 C CA . CYS A 1 90 ? 6.758 23.985 15.368 1.00 75.12 90 CYS A CA 1
ATOM 687 C C . CYS A 1 90 ? 6.675 22.573 15.931 1.00 75.12 90 CYS A C 1
ATOM 689 O O . CYS A 1 90 ? 7.570 22.121 16.648 1.00 75.12 90 CYS A O 1
ATOM 691 N N . LYS A 1 91 ? 5.604 21.872 15.583 1.00 77.56 91 LYS A N 1
ATOM 692 C CA . LYS A 1 91 ? 5.468 20.441 15.798 1.00 77.56 91 LYS A CA 1
ATOM 693 C C . LYS A 1 91 ? 5.754 19.734 14.488 1.00 77.56 91 LYS A C 1
ATOM 695 O O . LYS A 1 91 ? 5.217 20.083 13.442 1.00 77.56 91 LYS A O 1
ATOM 700 N N . VAL A 1 92 ? 6.609 18.732 14.559 1.00 73.00 92 VAL A N 1
ATOM 701 C CA . VAL A 1 92 ? 6.956 17.856 13.451 1.00 73.00 92 VAL A CA 1
ATOM 702 C C . VAL A 1 92 ? 6.372 16.493 13.787 1.00 73.00 92 VAL A C 1
ATOM 704 O O . VAL A 1 92 ? 6.784 15.850 14.753 1.00 73.00 92 VAL A O 1
ATOM 707 N N . PHE A 1 93 ? 5.409 16.059 12.990 1.00 75.88 93 PHE A N 1
ATOM 708 C CA . PHE A 1 93 ? 4.874 14.709 13.026 1.00 75.88 93 PHE A CA 1
ATOM 709 C C . PHE A 1 93 ? 5.554 13.902 11.934 1.00 75.88 93 PHE A C 1
ATOM 711 O O . PHE A 1 93 ? 5.581 14.306 10.772 1.00 75.88 93 PHE A O 1
ATOM 718 N N . ILE A 1 94 ? 6.100 12.757 12.310 1.00 72.56 94 ILE A N 1
ATOM 719 C CA . ILE A 1 94 ? 6.780 11.848 11.404 1.00 72.56 94 ILE A CA 1
ATOM 720 C C . ILE A 1 94 ? 5.997 10.547 11.341 1.00 72.56 94 ILE A C 1
ATOM 722 O O . ILE A 1 94 ? 5.594 9.986 12.361 1.00 72.56 94 ILE A O 1
ATOM 726 N N . SER A 1 95 ? 5.798 10.049 10.129 1.00 72.50 95 SER A N 1
ATOM 727 C CA . SER A 1 95 ? 5.328 8.691 9.892 1.00 72.50 95 SER A CA 1
ATOM 728 C C . SER A 1 95 ? 6.180 8.048 8.813 1.00 72.50 95 SER A C 1
ATOM 730 O O . SER A 1 95 ? 6.239 8.523 7.681 1.00 72.50 95 SER A O 1
ATOM 732 N N . LEU A 1 96 ? 6.861 6.969 9.184 1.00 71.44 96 LEU A N 1
ATOM 733 C CA . LEU A 1 96 ? 7.528 6.091 8.239 1.00 71.44 96 LEU A CA 1
ATOM 734 C C . LEU A 1 96 ? 6.563 4.992 7.847 1.00 71.44 96 LEU A C 1
ATOM 736 O O . LEU A 1 96 ? 6.037 4.272 8.692 1.00 71.44 96 LEU A O 1
ATOM 740 N N . VAL A 1 97 ? 6.332 4.889 6.548 1.00 73.81 97 VAL A N 1
ATOM 741 C CA . VAL A 1 97 ? 5.440 3.892 5.981 1.00 73.81 97 VAL A CA 1
ATOM 742 C C . VAL A 1 97 ? 6.303 2.868 5.242 1.00 73.81 97 VAL A C 1
ATOM 744 O O . VAL A 1 97 ? 7.163 3.248 4.429 1.00 73.81 97 VAL A O 1
ATOM 747 N N . PRO A 1 98 ? 6.164 1.565 5.549 1.00 73.56 98 PRO A N 1
ATOM 748 C CA . PRO A 1 98 ? 6.884 0.531 4.824 1.00 73.56 98 PRO A CA 1
ATOM 749 C C . PRO A 1 98 ? 6.478 0.540 3.348 1.00 73.56 98 PRO A C 1
ATOM 751 O O . PRO A 1 98 ? 5.394 0.992 2.992 1.00 73.56 98 PRO A O 1
ATOM 754 N N . LYS A 1 99 ? 7.360 0.032 2.478 1.00 78.06 99 LYS A N 1
ATOM 755 C CA . LYS A 1 99 ? 7.057 -0.075 1.040 1.00 78.06 99 LYS A CA 1
ATOM 756 C C . LYS A 1 99 ? 5.803 -0.928 0.804 1.00 78.06 99 LYS A C 1
ATOM 758 O O . LYS A 1 99 ? 5.001 -0.622 -0.067 1.00 78.06 99 LYS A O 1
ATOM 763 N N . TYR A 1 100 ? 5.642 -1.965 1.622 1.00 83.81 100 TYR A N 1
ATOM 764 C CA . TYR A 1 100 ? 4.530 -2.898 1.574 1.00 83.81 100 TYR A CA 1
ATOM 765 C C . TYR A 1 100 ? 3.806 -2.869 2.912 1.00 83.81 100 TYR A C 1
ATOM 767 O O . TYR A 1 100 ? 4.431 -3.047 3.962 1.00 83.81 100 TYR A O 1
ATOM 775 N N . MET A 1 101 ? 2.501 -2.639 2.875 1.00 82.62 101 MET A N 1
ATOM 776 C CA . MET A 1 101 ? 1.654 -2.632 4.057 1.00 82.62 101 MET A CA 1
ATOM 777 C C . MET A 1 101 ? 0.464 -3.562 3.816 1.00 82.62 101 MET A C 1
ATOM 779 O O . MET A 1 101 ? -0.351 -3.262 2.941 1.00 82.62 101 MET A O 1
ATOM 783 N N . PRO A 1 102 ? 0.340 -4.677 4.562 1.00 80.94 102 PRO A N 1
ATOM 784 C CA . PRO A 1 102 ? -0.846 -5.515 4.484 1.00 80.94 102 PRO A CA 1
ATOM 785 C C . PRO A 1 102 ? -2.089 -4.674 4.747 1.00 80.94 102 PRO A C 1
ATOM 787 O O . PRO A 1 102 ? -2.114 -3.860 5.674 1.00 80.94 102 PRO A O 1
ATOM 790 N N . THR A 1 103 ? -3.114 -4.874 3.933 1.00 86.12 103 THR A N 1
ATOM 791 C CA . THR A 1 103 ? -4.404 -4.221 4.118 1.00 86.12 103 THR A CA 1
ATOM 792 C C . THR A 1 103 ? -5.471 -5.263 4.399 1.00 86.12 103 THR A C 1
ATOM 794 O O . THR A 1 103 ? -5.290 -6.429 4.072 1.00 86.12 103 THR A O 1
ATOM 797 N N . TRP A 1 104 ? -6.567 -4.895 5.053 1.00 88.94 104 TRP A N 1
ATOM 798 C CA . TRP A 1 104 ? -7.660 -5.843 5.245 1.00 88.94 104 TRP A CA 1
ATOM 799 C C . TRP A 1 104 ? -8.616 -5.792 4.051 1.00 88.94 104 TRP A C 1
ATOM 801 O O . TRP A 1 104 ? -8.871 -4.725 3.491 1.00 88.94 104 TRP A O 1
ATOM 811 N N . ASP A 1 105 ? -9.158 -6.948 3.687 1.00 88.00 105 ASP A N 1
ATOM 812 C CA . ASP A 1 105 ? -10.091 -7.109 2.565 1.00 88.00 105 ASP A CA 1
ATOM 813 C C . ASP A 1 105 ? -11.460 -7.554 3.050 1.00 88.00 105 ASP A C 1
ATOM 815 O O . ASP A 1 105 ? -12.493 -7.143 2.519 1.00 88.00 105 ASP A O 1
ATOM 819 N N . ILE A 1 106 ? -11.469 -8.381 4.097 1.00 90.38 106 ILE A N 1
ATOM 820 C CA . ILE A 1 106 ? -12.695 -8.867 4.710 1.00 90.38 106 ILE A CA 1
ATOM 821 C C . ILE A 1 106 ? -12.648 -8.737 6.227 1.00 90.38 106 ILE A C 1
ATOM 823 O O . ILE A 1 106 ? -11.623 -8.978 6.869 1.00 90.38 106 ILE A O 1
ATOM 827 N N . LEU A 1 107 ? -13.803 -8.402 6.791 1.00 90.19 107 LEU A N 1
ATOM 828 C CA . LEU A 1 107 ? -14.094 -8.549 8.208 1.00 90.19 107 LEU A CA 1
ATOM 829 C C . LEU A 1 107 ? -14.925 -9.816 8.395 1.00 90.19 107 LEU A C 1
ATOM 831 O O . LEU A 1 107 ? -16.011 -9.958 7.828 1.00 90.19 107 LEU A O 1
ATOM 835 N N . THR A 1 108 ? -14.424 -10.714 9.230 1.00 89.88 108 THR A N 1
ATOM 836 C CA . THR A 1 108 ? -15.135 -11.909 9.662 1.00 89.88 108 THR A CA 1
ATOM 837 C C . THR A 1 108 ? -15.691 -11.693 11.063 1.00 89.88 108 THR A C 1
ATOM 839 O O . THR A 1 108 ? -14.956 -11.301 11.967 1.00 89.88 108 THR A O 1
ATOM 842 N N . VAL A 1 109 ? -16.979 -11.978 11.256 1.00 89.25 109 VAL A N 1
ATOM 843 C CA . VAL A 1 109 ? -17.637 -11.972 12.571 1.00 89.25 109 VAL A CA 1
ATOM 844 C C . VAL A 1 109 ? -18.155 -13.375 12.862 1.00 89.25 109 VAL A C 1
ATOM 846 O O . VAL A 1 109 ? -18.914 -13.936 12.072 1.00 89.25 109 VAL A O 1
ATOM 849 N N . LYS A 1 110 ? -17.723 -13.966 13.977 1.00 88.19 110 LYS A N 1
ATOM 850 C CA . LYS A 1 110 ? -18.128 -15.308 14.414 1.00 88.19 110 LYS A CA 1
ATOM 851 C C . LYS A 1 110 ? -18.997 -15.198 15.661 1.00 88.19 110 LYS A C 1
ATOM 853 O O . LYS A 1 110 ? -18.573 -14.565 16.620 1.00 88.19 110 LYS A O 1
ATOM 858 N N . HIS A 1 111 ? -20.162 -15.840 15.660 1.00 85.31 111 HIS A N 1
ATOM 859 C CA . HIS A 1 111 ? -21.092 -15.884 16.794 1.00 85.31 111 HIS A CA 1
ATOM 860 C C . HIS A 1 111 ? -21.848 -17.217 16.787 1.00 85.31 111 HIS A C 1
ATOM 862 O O . HIS A 1 111 ? -22.348 -17.622 15.741 1.00 85.31 111 HIS A O 1
ATOM 868 N N . GLU A 1 112 ? -21.883 -17.930 17.918 1.00 80.50 112 GLU A N 1
ATOM 869 C CA . GLU A 1 112 ? -22.606 -19.210 18.088 1.00 80.50 112 GLU A CA 1
ATOM 870 C C . GLU A 1 112 ? -22.404 -20.251 16.955 1.00 80.50 112 GLU A C 1
ATOM 872 O O . GLU A 1 112 ? -23.282 -21.052 16.639 1.00 80.50 112 GLU A O 1
ATOM 877 N N . GLY A 1 113 ? -21.223 -20.271 16.327 1.00 74.50 113 GLY A N 1
ATOM 878 C CA . GLY A 1 113 ? -20.898 -21.189 15.225 1.00 74.50 113 GLY A CA 1
ATOM 879 C C . GLY A 1 113 ? -21.302 -20.705 13.826 1.00 74.50 113 GLY A C 1
ATOM 880 O O . GLY A 1 113 ? -20.947 -21.355 12.842 1.00 74.50 113 GLY A O 1
ATOM 881 N N . ALA A 1 114 ? -21.966 -19.555 13.707 1.00 79.81 114 ALA A N 1
ATOM 882 C CA . ALA A 1 114 ? -22.137 -18.847 12.444 1.00 79.81 114 ALA A CA 1
ATOM 883 C C . ALA A 1 114 ? -20.896 -17.995 12.133 1.00 79.81 114 ALA A C 1
ATOM 885 O O . ALA A 1 114 ? -20.292 -17.405 13.030 1.00 79.81 114 ALA A O 1
ATOM 886 N N . THR A 1 115 ? -20.516 -17.934 10.854 1.00 84.62 115 THR A N 1
ATOM 887 C CA . THR A 1 115 ? -19.447 -17.056 10.356 1.00 84.62 115 THR A CA 1
ATOM 888 C C . THR A 1 115 ? -20.021 -16.110 9.318 1.00 84.62 115 THR A C 1
ATOM 890 O O . THR A 1 115 ? -20.558 -16.539 8.299 1.00 84.62 115 THR A O 1
ATOM 893 N N . MET A 1 116 ? -19.889 -14.820 9.578 1.00 85.06 116 MET A N 1
ATOM 894 C CA . MET A 1 116 ? -20.338 -13.746 8.708 1.00 85.06 116 MET A CA 1
ATOM 895 C C . MET A 1 116 ? -19.126 -13.088 8.077 1.00 85.06 116 MET A C 1
ATOM 897 O O . MET A 1 116 ? -18.145 -12.827 8.768 1.00 85.06 116 MET A O 1
ATOM 901 N N . VAL A 1 117 ? -19.203 -12.813 6.778 1.00 87.69 117 VAL A N 1
ATOM 902 C CA . VAL A 1 117 ? -18.106 -12.213 6.017 1.00 87.69 117 VAL A CA 1
ATOM 903 C C . VAL A 1 117 ? -18.599 -10.935 5.360 1.00 87.69 117 VAL A C 1
ATOM 905 O O . VAL A 1 117 ? -19.538 -10.959 4.557 1.00 87.69 117 VAL A O 1
ATOM 908 N N . PHE A 1 118 ? -17.939 -9.836 5.699 1.00 87.38 118 PHE A N 1
ATOM 909 C CA . PHE A 1 118 ? -18.179 -8.508 5.158 1.00 87.38 118 PHE A CA 1
ATOM 910 C C . PHE A 1 118 ? -16.990 -8.105 4.300 1.00 87.38 118 PHE A C 1
ATOM 912 O O . PHE A 1 118 ? -15.849 -8.220 4.747 1.00 87.38 118 PHE A O 1
ATOM 919 N N . GLN A 1 119 ? -17.249 -7.642 3.080 1.00 87.31 119 GLN A N 1
ATOM 920 C CA . GLN A 1 119 ? -16.193 -7.074 2.253 1.00 87.31 119 GLN A CA 1
ATOM 921 C C . GLN A 1 119 ? -15.872 -5.670 2.727 1.00 87.31 119 GLN A C 1
ATOM 923 O O . GLN A 1 119 ? -16.744 -4.942 3.204 1.00 87.31 119 GLN A O 1
ATOM 928 N N . ARG A 1 120 ? -14.622 -5.272 2.546 1.00 87.12 120 ARG A N 1
ATOM 929 C CA . ARG A 1 120 ? -14.174 -3.936 2.895 1.00 87.12 120 ARG A CA 1
ATOM 930 C C . ARG A 1 120 ? -14.955 -2.826 2.204 1.00 87.12 120 ARG A C 1
ATOM 932 O O . ARG A 1 120 ? -15.303 -1.848 2.853 1.00 87.12 120 ARG A O 1
ATOM 939 N N . GLU A 1 121 ? -15.259 -2.997 0.923 1.00 85.12 121 GLU A N 1
ATOM 940 C CA . GLU A 1 121 ? -16.043 -2.041 0.128 1.00 85.12 121 GLU A CA 1
ATOM 941 C C . GLU A 1 121 ? -17.445 -1.772 0.703 1.00 85.12 121 GLU A C 1
ATOM 943 O O . GLU A 1 121 ? -17.990 -0.685 0.521 1.00 85.12 121 GLU A O 1
ATOM 948 N N . ASP A 1 122 ? -18.001 -2.728 1.453 1.00 84.00 122 ASP A N 1
ATOM 949 C CA . ASP A 1 122 ? -19.328 -2.626 2.063 1.00 84.00 122 ASP A CA 1
ATOM 950 C C . ASP A 1 122 ? -19.299 -1.967 3.459 1.00 84.00 122 ASP A C 1
ATOM 952 O O . ASP A 1 122 ? -20.346 -1.646 4.031 1.00 84.00 122 ASP A O 1
ATOM 956 N N . ILE A 1 123 ? -18.110 -1.773 4.039 1.00 86.00 123 ILE A N 1
ATOM 957 C CA . ILE A 1 123 ? -17.909 -1.239 5.389 1.00 86.00 123 ILE A CA 1
ATOM 958 C C . ILE A 1 123 ? -17.463 0.219 5.291 1.00 86.00 123 ILE A C 1
ATOM 960 O O . ILE A 1 123 ? -16.308 0.536 5.016 1.00 86.00 123 ILE A O 1
ATOM 964 N N . VAL A 1 124 ? -18.388 1.122 5.604 1.00 85.56 124 VAL A N 1
ATOM 965 C CA . VAL A 1 124 ? -18.130 2.566 5.664 1.00 85.56 124 VAL A CA 1
ATOM 966 C C . VAL A 1 124 ? -18.319 3.098 7.079 1.00 85.56 124 VAL A C 1
ATOM 968 O O . VAL A 1 124 ? -19.106 2.560 7.858 1.00 85.56 124 VAL A O 1
ATOM 971 N N . ALA A 1 125 ? -17.617 4.178 7.423 1.00 87.00 125 ALA A N 1
ATOM 972 C CA . ALA A 1 125 ? -17.816 4.848 8.706 1.00 87.00 125 ALA A CA 1
ATOM 973 C C . ALA A 1 125 ? -19.291 5.262 8.882 1.00 87.00 125 ALA A C 1
ATOM 975 O O . ALA A 1 125 ? -19.920 5.810 7.976 1.00 87.00 125 ALA A O 1
ATOM 976 N N . GLY A 1 126 ? -19.849 4.967 10.052 1.00 84.88 126 GLY A N 1
ATOM 977 C CA . GLY A 1 126 ? -21.262 5.128 10.386 1.00 84.88 126 GLY A CA 1
ATOM 978 C C . GLY A 1 126 ? -22.163 3.953 9.988 1.00 84.88 126 GLY A C 1
ATOM 979 O O . GLY A 1 126 ? -23.333 3.947 10.386 1.00 84.88 126 GLY A O 1
ATOM 980 N N . ALA A 1 127 ? -21.661 2.961 9.241 1.00 86.38 127 ALA A N 1
ATOM 981 C CA . ALA A 1 127 ? -22.439 1.784 8.867 1.00 86.38 127 ALA A CA 1
ATOM 982 C C . ALA A 1 127 ? -22.804 0.937 10.089 1.00 86.38 127 ALA A C 1
ATOM 984 O O . ALA A 1 127 ? -22.062 0.849 11.066 1.00 86.38 127 ALA A O 1
ATOM 985 N N . HIS A 1 128 ? -23.955 0.277 10.008 1.00 87.50 128 HIS A N 1
ATOM 986 C CA . HIS A 1 128 ? -24.400 -0.689 11.001 1.00 87.50 128 HIS A CA 1
ATOM 987 C C . HIS A 1 128 ? -24.290 -2.090 10.405 1.00 87.50 128 HIS A C 1
ATOM 989 O O . HIS A 1 128 ? -25.000 -2.400 9.445 1.00 87.50 128 HIS A O 1
ATOM 995 N N . LEU A 1 129 ? -23.433 -2.947 10.960 1.00 84.81 129 LEU A N 1
ATOM 996 C CA . LEU A 1 129 ? -23.104 -4.243 10.361 1.00 84.81 129 LEU A CA 1
ATOM 997 C C . LEU A 1 129 ? -24.330 -5.155 10.220 1.00 84.81 129 LEU A C 1
ATOM 999 O O . LEU A 1 129 ? -24.464 -5.810 9.195 1.00 84.81 129 LEU A O 1
ATOM 1003 N N . GLY A 1 130 ? -25.297 -5.109 11.147 1.00 78.00 130 GLY A N 1
ATOM 1004 C CA . GLY A 1 130 ? -26.572 -5.834 10.998 1.00 78.00 130 GLY A CA 1
ATOM 1005 C C . GLY A 1 130 ? -27.434 -5.421 9.788 1.00 78.00 130 GLY A C 1
ATOM 1006 O O . GLY A 1 130 ? -28.369 -6.132 9.418 1.00 78.00 130 GLY A O 1
ATOM 1007 N N . THR A 1 131 ? -27.131 -4.282 9.150 1.00 76.12 131 THR A N 1
ATOM 1008 C CA . THR A 1 131 ? -27.808 -3.797 7.930 1.00 76.12 131 THR A CA 1
ATOM 1009 C C . THR A 1 131 ? -26.999 -4.025 6.653 1.00 76.12 131 THR A C 1
ATOM 1011 O O . THR A 1 131 ? -27.571 -4.004 5.560 1.00 76.12 131 THR A O 1
ATOM 1014 N N . VAL A 1 132 ? -25.695 -4.279 6.785 1.00 76.00 132 VAL A N 1
ATOM 1015 C CA . VAL A 1 132 ? -24.817 -4.649 5.673 1.00 76.00 132 VAL A CA 1
ATOM 1016 C C . VAL A 1 132 ? -25.103 -6.107 5.330 1.00 76.00 132 VAL A C 1
ATOM 1018 O O . VAL A 1 132 ? -25.119 -6.962 6.212 1.00 76.00 132 VAL A O 1
ATOM 1021 N N . ARG A 1 133 ? -25.385 -6.411 4.060 1.00 67.19 133 ARG A N 1
ATOM 1022 C CA . ARG A 1 133 ? -25.652 -7.795 3.643 1.00 67.19 133 ARG A CA 1
ATOM 1023 C C . ARG A 1 133 ? -24.330 -8.569 3.600 1.00 67.19 133 ARG A C 1
ATOM 1025 O O . ARG A 1 133 ? -23.506 -8.243 2.749 1.00 67.19 133 ARG A O 1
ATOM 1032 N N . PRO A 1 134 ? -24.113 -9.591 4.445 1.00 64.88 134 PRO A N 1
ATOM 1033 C CA . PRO A 1 134 ? -22.928 -10.427 4.309 1.00 64.88 134 PRO A CA 1
ATOM 1034 C C . PRO A 1 134 ? -23.015 -11.244 3.010 1.00 64.88 134 PRO A C 1
ATOM 1036 O O . PRO A 1 134 ? -24.093 -11.690 2.615 1.00 64.88 134 PRO A O 1
ATOM 1039 N N . ARG A 1 135 ? -21.880 -11.471 2.333 1.00 60.38 135 ARG A N 1
ATOM 1040 C CA . ARG A 1 135 ? -21.863 -12.198 1.043 1.00 60.38 135 ARG A CA 1
ATOM 1041 C C . ARG A 1 135 ? -22.206 -13.690 1.173 1.00 60.38 135 ARG A C 1
ATOM 1043 O O . ARG A 1 135 ? -22.596 -14.304 0.185 1.00 60.38 135 ARG A O 1
ATOM 1050 N N . VAL A 1 136 ? -22.049 -14.273 2.364 1.00 55.16 136 VAL A N 1
ATOM 1051 C CA . VAL A 1 136 ? -22.134 -15.734 2.573 1.00 55.16 136 VAL A CA 1
ATOM 1052 C C . VAL A 1 136 ? -23.522 -16.193 3.030 1.00 55.16 136 VAL A C 1
ATOM 1054 O O . VAL A 1 136 ? -23.846 -17.368 2.891 1.00 55.16 136 VAL A O 1
ATOM 1057 N N . ASP A 1 137 ? -24.389 -15.284 3.474 1.00 51.44 137 ASP A N 1
ATOM 1058 C CA . ASP A 1 137 ? -25.766 -15.641 3.801 1.00 51.44 137 ASP A CA 1
ATOM 1059 C C . ASP A 1 137 ? -26.688 -14.467 3.463 1.00 51.44 137 ASP A C 1
ATOM 1061 O O . ASP A 1 137 ? -26.582 -13.390 4.045 1.00 51.44 137 ASP A O 1
ATOM 1065 N N . GLY A 1 138 ? -27.590 -14.649 2.493 1.00 49.09 138 GLY A N 1
ATOM 1066 C CA . GLY A 1 138 ? -28.501 -13.611 1.975 1.00 49.09 138 GLY A CA 1
ATOM 1067 C C . GLY A 1 138 ? -29.558 -13.123 2.979 1.00 49.09 138 GLY A C 1
ATOM 1068 O O . GLY A 1 138 ? -30.548 -12.499 2.592 1.00 49.09 138 GLY A O 1
ATOM 1069 N N . SER A 1 139 ? -29.350 -13.424 4.255 1.00 54.12 139 SER A N 1
ATOM 1070 C CA . SER A 1 139 ? -30.204 -13.129 5.390 1.00 54.12 139 SER A CA 1
ATOM 1071 C C . SER A 1 139 ? -29.690 -11.862 6.080 1.00 54.12 139 SER A C 1
ATOM 1073 O O . SER A 1 139 ? -28.516 -11.765 6.424 1.00 54.12 139 SER A O 1
ATOM 1075 N N . GLN A 1 140 ? -30.560 -10.871 6.298 1.00 53.94 140 GLN A N 1
ATOM 1076 C CA . GLN A 1 140 ? -30.246 -9.786 7.233 1.00 53.94 140 GLN A CA 1
ATOM 1077 C C . GLN A 1 140 ? -30.025 -10.377 8.629 1.00 53.94 140 GLN A C 1
ATOM 1079 O O . GLN A 1 140 ? -30.732 -11.308 9.019 1.00 53.94 140 GLN A O 1
ATOM 1084 N N . ILE A 1 141 ? -29.073 -9.819 9.378 1.00 64.44 141 ILE A N 1
ATOM 1085 C CA . ILE A 1 141 ? -28.670 -10.316 10.698 1.00 64.44 141 ILE A CA 1
ATOM 1086 C C . ILE A 1 141 ? -29.016 -9.240 11.735 1.00 64.44 141 ILE A C 1
ATOM 1088 O O . ILE A 1 141 ? -28.137 -8.528 12.219 1.00 64.44 141 ILE A O 1
ATOM 1092 N N . PRO A 1 142 ? -30.315 -9.053 12.047 1.00 58.94 142 PRO A N 1
ATOM 1093 C CA . PRO A 1 142 ? -30.796 -7.920 12.837 1.00 58.94 142 PRO A CA 1
ATOM 1094 C C . PRO A 1 142 ? -30.332 -7.934 14.299 1.00 58.94 142 PRO A C 1
ATOM 1096 O O . PRO A 1 142 ? -30.567 -6.956 15.000 1.00 58.94 142 PRO A O 1
ATOM 1099 N N . TRP A 1 143 ? -29.707 -9.020 14.767 1.00 69.56 143 TRP A N 1
ATOM 1100 C CA . TRP A 1 143 ? -29.148 -9.114 16.115 1.00 69.56 143 TRP A CA 1
ATOM 1101 C C . TRP A 1 143 ? -27.726 -8.545 16.233 1.00 69.56 143 TRP A C 1
ATOM 1103 O O . TRP A 1 143 ? -27.314 -8.253 17.351 1.00 69.56 143 TRP A O 1
ATOM 1113 N N . LEU A 1 144 ? -26.993 -8.345 15.126 1.00 77.75 144 LEU A N 1
ATOM 1114 C CA . LEU A 1 144 ? -25.656 -7.745 15.178 1.00 77.75 144 LEU A CA 1
ATOM 1115 C C . LEU A 1 144 ? -25.764 -6.217 15.308 1.00 77.75 144 LEU A C 1
ATOM 1117 O O . LEU A 1 144 ? -25.797 -5.497 14.304 1.00 77.75 144 LEU A O 1
ATOM 1121 N N . ASP A 1 145 ? -25.814 -5.736 16.549 1.00 83.12 145 ASP A N 1
ATOM 1122 C CA . ASP A 1 145 ? -25.826 -4.315 16.934 1.00 83.12 145 ASP A CA 1
ATOM 1123 C C . ASP A 1 145 ? -24.403 -3.739 17.016 1.00 83.12 145 ASP A C 1
ATOM 1125 O O . ASP A 1 145 ? -23.932 -3.283 18.061 1.00 83.12 145 ASP A O 1
ATOM 1129 N N . THR A 1 146 ? -23.690 -3.821 15.890 1.00 87.69 146 THR A N 1
ATOM 1130 C CA . THR A 1 146 ? -22.306 -3.351 15.769 1.00 87.69 146 THR A CA 1
ATOM 1131 C C . THR A 1 146 ? -22.223 -2.226 14.755 1.00 87.69 146 THR A C 1
ATOM 1133 O O . THR A 1 146 ? -22.596 -2.396 13.589 1.00 87.69 146 THR A O 1
ATOM 1136 N N . ARG A 1 147 ? -21.704 -1.071 15.177 1.00 89.56 147 ARG A N 1
ATOM 1137 C CA . ARG A 1 147 ? -21.495 0.088 14.305 1.00 89.56 147 ARG A CA 1
ATOM 1138 C C . ARG A 1 147 ? -20.028 0.236 13.952 1.00 89.56 147 ARG A C 1
ATOM 1140 O O . ARG A 1 147 ? -19.141 -0.052 14.746 1.00 89.56 147 ARG A O 1
ATOM 1147 N N . VAL A 1 148 ? -19.785 0.708 12.742 1.00 91.00 148 VAL A N 1
ATOM 1148 C CA . VAL A 1 148 ? -18.457 1.043 12.246 1.00 91.00 148 VAL A CA 1
ATOM 1149 C C . VAL A 1 148 ? -18.195 2.495 12.606 1.00 91.00 148 VAL A C 1
ATOM 1151 O O . VAL A 1 148 ? -18.802 3.395 12.037 1.00 91.00 148 VAL A O 1
ATOM 1154 N N . GLU A 1 149 ? -17.302 2.739 13.554 1.00 90.00 149 GLU A N 1
ATOM 1155 C CA . GLU A 1 149 ? -16.909 4.099 13.937 1.00 90.00 149 GLU A CA 1
ATOM 1156 C C . GLU A 1 149 ? -15.876 4.661 12.955 1.00 90.00 149 GLU A C 1
ATOM 1158 O O . GLU A 1 149 ? -15.914 5.832 12.584 1.00 90.00 149 GLU A O 1
ATOM 1163 N N . PHE A 1 150 ? -14.966 3.804 12.493 1.00 87.25 150 PHE A N 1
ATOM 1164 C CA . PHE A 1 150 ? -13.915 4.157 11.547 1.00 87.25 150 PHE A CA 1
ATOM 1165 C C . PHE A 1 150 ? -13.503 2.929 10.734 1.00 87.25 150 PHE A C 1
ATOM 1167 O O . PHE A 1 150 ? -13.394 1.833 11.278 1.00 87.25 150 PHE A O 1
ATOM 1174 N N . ALA A 1 151 ? -13.232 3.123 9.447 1.00 87.00 151 ALA A N 1
ATOM 1175 C CA . ALA A 1 151 ? -12.683 2.105 8.560 1.00 87.00 151 ALA A CA 1
ATOM 1176 C C . ALA A 1 151 ? -11.451 2.693 7.862 1.00 87.00 151 ALA A C 1
ATOM 1178 O O . ALA A 1 151 ? -11.578 3.570 7.009 1.00 87.00 151 ALA A O 1
ATOM 1179 N N . GLY A 1 152 ? -10.266 2.258 8.289 1.00 83.81 152 GLY A N 1
ATOM 1180 C CA . GLY A 1 152 ? -8.984 2.642 7.703 1.00 83.81 152 GLY A CA 1
ATOM 1181 C C . GLY A 1 152 ? -8.437 1.566 6.772 1.00 83.81 152 GLY A C 1
ATOM 1182 O O . GLY A 1 152 ? -9.077 0.543 6.540 1.00 83.81 152 GLY A O 1
ATOM 1183 N N . ASP A 1 153 ? -7.225 1.787 6.268 1.00 80.06 153 ASP A N 1
ATOM 1184 C CA . ASP A 1 153 ? -6.510 0.825 5.421 1.00 80.06 153 ASP A CA 1
ATOM 1185 C C . ASP A 1 153 ? -6.031 -0.412 6.208 1.00 80.06 153 ASP A C 1
ATOM 1187 O O . ASP A 1 153 ? -5.978 -1.520 5.681 1.00 80.06 153 ASP A O 1
ATOM 1191 N N . ASP A 1 154 ? -5.729 -0.246 7.491 1.00 76.44 154 ASP A N 1
ATOM 1192 C CA . ASP A 1 154 ? -5.056 -1.236 8.339 1.00 76.44 154 ASP A CA 1
ATOM 1193 C C . ASP A 1 154 ? -5.921 -1.757 9.494 1.00 76.44 154 ASP A C 1
ATOM 1195 O O . ASP A 1 154 ? -5.576 -2.736 10.159 1.00 76.44 154 ASP A O 1
ATOM 1199 N N . ARG A 1 155 ? -7.044 -1.082 9.754 1.00 84.62 155 ARG A N 1
ATOM 1200 C CA . ARG A 1 155 ? -7.886 -1.332 10.920 1.00 84.62 155 ARG A CA 1
ATOM 1201 C C . ARG A 1 155 ? -9.323 -0.906 10.715 1.00 84.62 155 ARG A C 1
ATOM 1203 O O . ARG A 1 155 ? -9.626 -0.001 9.935 1.00 84.62 155 ARG A O 1
ATOM 1210 N N . VAL A 1 156 ? -10.183 -1.478 11.544 1.00 88.56 156 VAL A N 1
ATOM 1211 C CA . VAL A 1 156 ? -11.570 -1.048 11.697 1.00 88.56 156 VAL A CA 1
ATOM 1212 C C . VAL A 1 156 ? -11.832 -0.777 13.170 1.00 88.56 156 VAL A C 1
ATOM 1214 O O . VAL A 1 156 ? -11.483 -1.581 14.034 1.00 88.56 156 VAL A O 1
ATOM 1217 N N . MET A 1 157 ? -12.439 0.368 13.467 1.00 89.00 157 MET A N 1
ATOM 1218 C CA . MET A 1 157 ? -12.968 0.656 14.793 1.00 89.00 157 MET A CA 1
ATOM 1219 C C . MET A 1 157 ? -14.456 0.352 14.800 1.00 89.00 157 MET A C 1
ATOM 1221 O O . MET A 1 157 ? -15.213 0.892 13.991 1.00 89.00 157 MET A O 1
ATOM 1225 N N . LEU A 1 158 ? -14.861 -0.504 15.726 1.00 91.25 158 LEU A N 1
ATOM 1226 C CA . LEU A 1 158 ? -16.230 -0.961 15.877 1.00 91.25 158 LEU A CA 1
ATOM 1227 C C . LEU A 1 158 ? -16.757 -0.548 17.246 1.00 91.25 158 LEU A C 1
ATOM 1229 O O . LEU A 1 158 ? -16.013 -0.562 18.227 1.00 91.25 158 LEU A O 1
ATOM 1233 N N . SER A 1 159 ? -18.039 -0.221 17.328 1.00 89.19 159 SER A N 1
ATOM 1234 C CA . SER A 1 159 ? -18.749 -0.092 18.593 1.00 89.19 159 SER A CA 1
ATOM 1235 C C . SER A 1 159 ? -19.812 -1.179 18.701 1.00 89.19 159 SER A C 1
ATOM 1237 O O . SER A 1 159 ? -20.638 -1.338 17.808 1.00 89.19 159 SER A O 1
ATOM 1239 N N . ALA A 1 160 ? -19.764 -1.954 19.782 1.00 84.81 160 ALA A N 1
ATOM 1240 C CA . ALA A 1 160 ? -20.740 -2.995 20.092 1.00 84.81 160 ALA A CA 1
ATOM 1241 C C . ALA A 1 160 ? -20.992 -3.000 21.601 1.00 84.81 160 ALA A C 1
ATOM 1243 O O . ALA A 1 160 ? -20.043 -2.913 22.383 1.00 84.81 160 ALA A O 1
ATOM 1244 N N . SER A 1 161 ? -22.255 -3.098 22.030 1.00 75.94 161 SER A N 1
ATOM 1245 C CA . SER A 1 161 ? -22.624 -3.191 23.458 1.00 75.94 161 SER A CA 1
ATOM 1246 C C . SER A 1 161 ? -21.944 -2.136 24.358 1.00 75.94 161 SER A C 1
ATOM 1248 O O . SER A 1 161 ? -21.384 -2.464 25.403 1.00 75.94 161 SER A O 1
ATOM 1250 N N . GLU A 1 162 ? -21.941 -0.868 23.925 1.00 72.25 162 GLU A N 1
ATOM 1251 C CA . GLU A 1 162 ? -21.295 0.274 24.610 1.00 72.25 162 GLU A CA 1
ATOM 1252 C C . GLU A 1 162 ? -19.756 0.201 24.737 1.00 72.25 162 GLU A C 1
ATOM 1254 O O . GLU A 1 162 ? -19.147 0.988 25.466 1.00 72.25 162 GLU A O 1
ATOM 1259 N N . ARG A 1 163 ? -19.090 -0.708 24.015 1.00 82.81 163 ARG A N 1
ATOM 1260 C CA . ARG A 1 163 ? -17.625 -0.809 23.962 1.00 82.81 163 ARG A CA 1
ATOM 1261 C C . ARG A 1 163 ? -17.098 -0.427 22.592 1.00 82.81 163 ARG A C 1
ATOM 1263 O O . ARG A 1 163 ? -17.658 -0.828 21.579 1.00 82.81 163 ARG A O 1
ATOM 1270 N N . ILE A 1 164 ? -15.980 0.296 22.579 1.00 84.81 164 ILE A N 1
ATOM 1271 C CA . ILE A 1 164 ? -15.205 0.569 21.367 1.00 84.81 164 ILE A CA 1
ATOM 1272 C C . ILE A 1 164 ? -14.106 -0.486 21.258 1.00 84.81 164 ILE A C 1
ATOM 1274 O O . ILE A 1 164 ? -13.345 -0.705 22.201 1.00 84.81 164 ILE A O 1
ATOM 1278 N N . MET A 1 165 ? -14.027 -1.120 20.097 1.00 88.69 165 MET A N 1
ATOM 1279 C CA . MET A 1 165 ? -13.037 -2.121 19.733 1.00 88.69 165 MET A CA 1
ATOM 1280 C C . MET A 1 165 ? -12.221 -1.617 18.554 1.00 88.69 165 MET A C 1
ATOM 1282 O O . MET A 1 165 ? -12.771 -1.047 17.613 1.00 88.69 165 MET A O 1
ATOM 1286 N N . VAL A 1 166 ? -10.918 -1.869 18.582 1.00 83.25 166 VAL A N 1
ATOM 1287 C CA . VAL A 1 166 ? -10.040 -1.664 17.429 1.00 83.25 166 VAL A CA 1
ATOM 1288 C C . VAL A 1 166 ? -9.636 -3.041 16.938 1.00 83.25 166 VAL A C 1
ATOM 1290 O O . VAL A 1 166 ? -8.952 -3.763 17.656 1.00 83.25 166 VAL A O 1
ATOM 1293 N N . VAL A 1 167 ? -10.084 -3.407 15.742 1.00 82.69 167 VAL A N 1
ATOM 1294 C CA . VAL A 1 167 ? -9.706 -4.663 15.095 1.00 82.69 167 VAL A CA 1
ATOM 1295 C C . VAL A 1 167 ? -8.542 -4.366 14.161 1.00 82.69 167 VAL A C 1
ATOM 1297 O O . VAL A 1 167 ? -8.657 -3.514 13.278 1.00 82.69 167 VAL A O 1
ATOM 1300 N N . LEU A 1 168 ? -7.419 -5.037 14.399 1.00 79.88 168 LEU A N 1
ATOM 1301 C CA . LEU A 1 168 ? -6.200 -4.950 13.599 1.00 79.88 168 LEU A CA 1
ATOM 1302 C C . LEU A 1 168 ? -6.042 -6.234 12.778 1.00 79.88 168 LEU A C 1
ATOM 1304 O O . LEU A 1 168 ? -6.556 -7.287 13.159 1.00 79.88 168 LEU A O 1
ATOM 1308 N N . GLY A 1 169 ? -5.323 -6.159 11.658 1.00 72.31 169 GLY A N 1
ATOM 1309 C CA . GLY A 1 169 ? -4.940 -7.357 10.911 1.00 72.31 169 GLY A CA 1
ATOM 1310 C C . GLY A 1 169 ? -4.128 -8.330 11.777 1.00 72.31 169 GLY A C 1
ATOM 1311 O O . GLY A 1 169 ? -3.180 -7.923 12.445 1.00 72.31 169 GLY A O 1
ATOM 1312 N N . GLY A 1 170 ? -4.492 -9.615 11.752 1.00 68.06 170 GLY A N 1
ATOM 1313 C CA . GLY A 1 170 ? -3.713 -10.706 12.354 1.00 68.06 170 GLY A CA 1
ATOM 1314 C C . GLY A 1 170 ? -4.131 -11.165 13.756 1.00 68.06 170 GLY A C 1
ATOM 1315 O O . GLY A 1 170 ? -3.871 -12.321 14.086 1.00 68.06 170 GLY A O 1
ATOM 1316 N N . GLU A 1 171 ? -4.815 -10.340 14.558 1.00 77.81 171 GLU A N 1
ATOM 1317 C CA . GLU A 1 171 ? -5.316 -10.758 15.879 1.00 77.81 171 GLU A CA 1
ATOM 1318 C C . GLU A 1 171 ? -6.841 -10.605 15.996 1.00 77.81 171 GLU A C 1
ATOM 1320 O O . GLU A 1 171 ? -7.371 -9.507 15.803 1.00 77.81 171 GLU A O 1
ATOM 1325 N N . PRO A 1 172 ? -7.572 -11.685 16.334 1.00 86.75 172 PRO A N 1
ATOM 1326 C CA . PRO A 1 172 ? -9.009 -11.608 16.523 1.00 86.75 172 PRO A CA 1
ATOM 1327 C C . PRO A 1 172 ? -9.362 -10.875 17.823 1.00 86.75 172 PRO A C 1
ATOM 1329 O O . PRO A 1 172 ? -8.771 -11.109 18.878 1.00 86.75 172 PRO A O 1
ATOM 1332 N N . VAL A 1 173 ? -10.391 -10.034 17.766 1.00 89.44 173 VAL A N 1
ATOM 1333 C CA . VAL A 1 173 ? -10.925 -9.285 18.908 1.00 89.44 173 VAL A CA 1
ATOM 1334 C C . VAL A 1 173 ? -12.239 -9.909 19.356 1.00 89.44 173 VAL A C 1
ATOM 1336 O O . VAL A 1 173 ? -13.119 -10.158 18.540 1.00 89.44 173 VAL A O 1
ATOM 1339 N N . VAL A 1 174 ? -12.398 -10.147 20.657 1.00 87.56 174 VAL A N 1
ATOM 1340 C CA . VAL A 1 174 ? -13.611 -10.759 21.225 1.00 87.56 174 VAL A CA 1
ATOM 1341 C C . VAL A 1 174 ? -14.423 -9.720 21.996 1.00 87.56 174 VAL A C 1
ATOM 1343 O O . VAL A 1 174 ? -13.883 -9.021 22.856 1.00 87.56 174 VAL A O 1
ATOM 1346 N N . SER A 1 175 ? -15.732 -9.658 21.745 1.00 85.38 175 SER A N 1
ATOM 1347 C CA . SER A 1 175 ? -16.686 -8.874 22.533 1.00 85.38 175 SER A CA 1
ATOM 1348 C C . SER A 1 175 ? -17.966 -9.658 22.775 1.00 85.38 175 SER A C 1
ATOM 1350 O O . SER A 1 175 ? -18.684 -10.010 21.848 1.00 85.38 175 SER A O 1
ATOM 1352 N N . GLY A 1 176 ? -18.258 -9.932 24.048 1.00 84.19 176 GLY A N 1
ATOM 1353 C CA . GLY A 1 176 ? -19.371 -10.805 24.410 1.00 84.19 176 GLY A CA 1
ATOM 1354 C C . GLY A 1 176 ? -19.164 -12.206 23.834 1.00 84.19 176 GLY A C 1
ATOM 1355 O O . GLY A 1 176 ? -18.173 -12.861 24.150 1.00 84.19 176 GLY A O 1
ATOM 1356 N N . GLU A 1 177 ? -20.097 -12.638 22.992 1.00 85.50 177 GLU A N 1
ATOM 1357 C CA . GLU A 1 177 ? -20.088 -13.937 22.304 1.00 85.50 177 GLU A CA 1
ATOM 1358 C C . GLU A 1 177 ? -19.625 -13.829 20.841 1.00 85.50 177 GLU A C 1
ATOM 1360 O O . GLU A 1 177 ? -19.726 -14.791 20.079 1.00 85.50 177 GLU A O 1
ATOM 1365 N N . GLU A 1 178 ? -19.148 -12.652 20.436 1.00 87.75 178 GLU A N 1
ATOM 1366 C CA . GLU A 1 178 ? -18.745 -12.344 19.070 1.00 87.75 178 GLU A CA 1
ATOM 1367 C C . GLU A 1 178 ? -17.220 -12.251 18.971 1.00 87.75 178 GLU A C 1
ATOM 1369 O O . GLU A 1 178 ? -16.562 -11.611 19.798 1.00 87.75 178 GLU A O 1
ATOM 1374 N N . THR A 1 179 ? -16.661 -12.844 17.920 1.00 89.81 179 THR A N 1
ATOM 1375 C CA . THR A 1 179 ? -15.242 -12.724 17.567 1.00 89.81 179 THR A CA 1
ATOM 1376 C C . THR A 1 179 ? -15.106 -12.029 16.220 1.00 89.81 179 THR A C 1
ATOM 1378 O O . THR A 1 179 ? -15.668 -12.490 15.229 1.00 89.81 179 THR A O 1
ATOM 1381 N N . TYR A 1 180 ? -14.325 -10.956 16.184 1.00 90.19 180 TYR A N 1
ATOM 1382 C CA . TYR A 1 180 ? -14.055 -10.105 15.032 1.00 90.19 180 TYR A CA 1
ATOM 1383 C C . TYR A 1 180 ? -12.636 -10.350 14.525 1.00 90.19 180 TYR A C 1
ATOM 1385 O O . TYR A 1 180 ? -11.689 -10.295 15.302 1.00 90.19 180 TYR A O 1
ATOM 1393 N N . GLU A 1 181 ? -12.471 -10.601 13.233 1.00 91.19 181 GLU A N 1
ATOM 1394 C CA . GLU A 1 181 ? -11.178 -10.928 12.629 1.00 91.19 181 GLU A CA 1
ATOM 1395 C C . GLU A 1 181 ? -11.050 -10.247 11.265 1.00 91.19 181 GLU A C 1
ATOM 1397 O O . GLU A 1 181 ? -11.931 -10.388 10.417 1.00 91.19 181 GLU A O 1
ATOM 1402 N N . LEU A 1 182 ? -9.962 -9.505 11.051 1.00 90.25 182 LEU A N 1
ATOM 1403 C CA . LEU A 1 182 ? -9.625 -8.954 9.739 1.00 90.25 182 LEU A CA 1
ATOM 1404 C C . LEU A 1 182 ? -8.728 -9.937 8.988 1.00 90.25 182 LEU A C 1
ATOM 1406 O O . LEU A 1 182 ? -7.695 -10.354 9.515 1.00 90.25 182 LEU A O 1
ATOM 1410 N N . CYS A 1 183 ? -9.096 -10.266 7.751 1.00 87.88 183 CYS A N 1
ATOM 1411 C CA . CYS A 1 183 ? -8.245 -11.045 6.854 1.00 87.88 183 CYS A CA 1
ATOM 1412 C C . CYS A 1 183 ? -7.717 -10.163 5.720 1.00 87.88 183 CYS A C 1
ATOM 1414 O O . CYS A 1 183 ? -8.428 -9.293 5.212 1.00 87.88 183 CYS A O 1
ATOM 1416 N N . SER A 1 184 ? -6.467 -10.423 5.346 1.00 86.75 184 SER A N 1
ATOM 1417 C CA . SER A 1 184 ? -5.709 -9.704 4.327 1.00 86.75 184 SER A CA 1
ATOM 1418 C C . SER A 1 184 ? -5.326 -10.665 3.206 1.00 86.75 184 SER A C 1
ATOM 1420 O O . SER A 1 184 ? -4.732 -11.715 3.454 1.00 86.75 184 SER A O 1
ATOM 1422 N N . PHE A 1 185 ? -5.692 -10.294 1.990 1.00 89.19 185 PHE A N 1
ATOM 1423 C CA . PHE A 1 185 ? -5.280 -10.878 0.719 1.00 89.19 185 PHE A CA 1
ATOM 1424 C C . PHE A 1 185 ? -4.660 -9.814 -0.182 1.00 89.19 185 PHE A C 1
ATOM 1426 O O . PHE A 1 185 ? -3.885 -10.164 -1.060 1.00 89.19 185 PHE A O 1
ATOM 1433 N N . SER A 1 186 ? -4.895 -8.530 0.082 1.00 90.50 186 SER A N 1
ATOM 1434 C CA . SER A 1 186 ? -4.287 -7.418 -0.635 1.00 90.50 186 SER A CA 1
ATOM 1435 C C . SER A 1 186 ? -3.213 -6.724 0.200 1.00 90.50 186 SER A C 1
ATOM 1437 O O . SER A 1 186 ? -3.258 -6.669 1.434 1.00 90.50 186 SER A O 1
ATOM 1439 N N . THR A 1 187 ? -2.248 -6.138 -0.494 1.00 89.50 187 THR A N 1
ATOM 1440 C CA . THR A 1 187 ? -1.169 -5.345 0.085 1.00 89.50 187 THR A CA 1
ATOM 1441 C C . THR A 1 187 ? -1.146 -3.976 -0.578 1.00 89.50 187 THR A C 1
ATOM 1443 O O . THR A 1 187 ? -1.193 -3.861 -1.801 1.00 89.50 187 THR A O 1
ATOM 1446 N N . ILE A 1 188 ? -1.063 -2.924 0.237 1.00 89.25 188 ILE A N 1
ATOM 1447 C CA . ILE A 1 188 ? -0.776 -1.584 -0.261 1.00 89.25 188 ILE A CA 1
ATOM 1448 C C . ILE A 1 188 ? 0.707 -1.519 -0.599 1.00 89.25 188 ILE A C 1
ATOM 1450 O O . ILE A 1 188 ? 1.564 -1.750 0.260 1.00 89.25 188 ILE A O 1
ATOM 1454 N N . VAL A 1 189 ? 0.993 -1.172 -1.846 1.00 89.19 189 VAL A N 1
ATOM 1455 C CA . VAL A 1 189 ? 2.335 -0.913 -2.346 1.00 89.19 189 VAL A CA 1
ATOM 1456 C C . VAL A 1 189 ? 2.507 0.588 -2.479 1.00 89.19 189 VAL A C 1
ATOM 1458 O O . VAL A 1 189 ? 1.764 1.255 -3.198 1.00 89.19 189 VAL A O 1
ATOM 1461 N N . TYR A 1 190 ? 3.499 1.110 -1.773 1.00 86.69 190 TYR A N 1
ATOM 1462 C CA . TYR A 1 190 ? 3.953 2.480 -1.911 1.00 86.69 190 TYR A CA 1
ATOM 1463 C C . TYR A 1 190 ? 5.149 2.522 -2.860 1.00 86.69 190 TYR A C 1
ATOM 1465 O O . TYR A 1 190 ? 6.216 1.990 -2.550 1.00 86.69 190 TYR A O 1
ATOM 1473 N N . GLU A 1 191 ? 4.980 3.186 -3.995 1.00 86.62 191 GLU A N 1
ATOM 1474 C CA . GLU A 1 191 ? 6.048 3.462 -4.957 1.00 86.62 191 GLU A CA 1
ATOM 1475 C C . GLU A 1 191 ? 6.325 4.963 -5.004 1.00 86.62 191 GLU A C 1
ATOM 1477 O O . GLU A 1 191 ? 5.498 5.788 -4.603 1.00 86.62 191 GLU A O 1
ATOM 1482 N N . TRP A 1 192 ? 7.517 5.320 -5.470 1.00 85.06 192 TRP A N 1
ATOM 1483 C CA . TRP A 1 192 ? 7.839 6.706 -5.776 1.00 85.06 192 TRP A CA 1
ATOM 1484 C C . TRP A 1 192 ? 7.608 6.959 -7.263 1.00 85.06 192 TRP A C 1
ATOM 1486 O O . TRP A 1 192 ? 8.060 6.175 -8.104 1.00 85.06 192 TRP A O 1
ATOM 1496 N N . ASP A 1 193 ? 6.882 8.033 -7.548 1.00 86.00 193 ASP A N 1
ATOM 1497 C CA . ASP A 1 193 ? 6.762 8.615 -8.877 1.00 86.00 193 ASP A CA 1
ATOM 1498 C C . ASP A 1 193 ? 7.871 9.663 -9.023 1.00 86.00 193 ASP A C 1
ATOM 1500 O O . ASP A 1 193 ? 7.869 10.698 -8.343 1.00 86.00 193 ASP A O 1
ATOM 1504 N N . ASP A 1 194 ? 8.855 9.356 -9.868 1.00 79.75 194 ASP A N 1
ATOM 1505 C CA . ASP A 1 194 ? 10.021 10.204 -10.100 1.00 79.75 194 ASP A CA 1
ATOM 1506 C C . ASP A 1 194 ? 9.675 11.464 -10.911 1.00 79.75 194 ASP A C 1
ATOM 1508 O O . ASP A 1 194 ? 10.340 12.492 -10.748 1.00 79.75 194 ASP A O 1
ATOM 1512 N N . LEU A 1 195 ? 8.614 11.427 -11.728 1.00 80.31 195 LEU A N 1
ATOM 1513 C CA . LEU A 1 195 ? 8.176 12.555 -12.553 1.00 80.31 195 LEU A CA 1
ATOM 1514 C C . LEU A 1 195 ? 7.491 13.625 -11.708 1.00 80.31 195 LEU A C 1
ATOM 1516 O O . LEU A 1 195 ? 7.837 14.806 -11.791 1.00 80.31 195 LEU A O 1
ATOM 1520 N N . GLU A 1 196 ? 6.534 13.220 -10.874 1.00 79.94 196 GLU A N 1
ATOM 1521 C CA . GLU A 1 196 ? 5.827 14.150 -9.989 1.00 79.94 196 GLU A CA 1
ATOM 1522 C C . GLU A 1 196 ? 6.526 14.360 -8.638 1.00 79.94 196 GLU A C 1
ATOM 1524 O O . GLU A 1 196 ? 6.130 15.232 -7.858 1.00 79.94 196 GLU A O 1
ATOM 1529 N N . ASN A 1 197 ? 7.588 13.596 -8.361 1.00 76.62 197 ASN A N 1
ATOM 1530 C CA . ASN A 1 197 ? 8.351 13.628 -7.116 1.00 76.62 197 ASN A CA 1
ATOM 1531 C C . ASN A 1 197 ? 7.442 13.497 -5.879 1.00 76.62 197 ASN A C 1
ATOM 1533 O O . ASN A 1 197 ? 7.514 14.287 -4.928 1.00 76.62 197 ASN A O 1
ATOM 1537 N N . LYS A 1 198 ? 6.563 12.492 -5.914 1.00 81.19 198 LYS A N 1
ATOM 1538 C CA . LYS A 1 198 ? 5.585 12.199 -4.862 1.00 81.19 198 LYS A CA 1
ATOM 1539 C C . LYS A 1 198 ? 5.437 10.684 -4.668 1.00 81.19 198 LYS A C 1
ATOM 1541 O O . LYS A 1 198 ? 5.676 9.914 -5.597 1.00 81.19 198 LYS A O 1
ATOM 1546 N N . PRO A 1 199 ? 5.004 10.224 -3.485 1.00 83.81 199 PRO A N 1
ATOM 1547 C CA . PRO A 1 199 ? 4.636 8.838 -3.296 1.00 83.81 199 PRO A CA 1
ATOM 1548 C C . PRO A 1 199 ? 3.271 8.581 -3.926 1.00 83.81 199 PRO A C 1
ATOM 1550 O O . PRO A 1 199 ? 2.327 9.358 -3.750 1.00 83.81 199 PRO A O 1
ATOM 1553 N N . VAL A 1 200 ? 3.153 7.442 -4.584 1.00 88.88 200 VAL A N 1
ATOM 1554 C CA . VAL A 1 200 ? 1.895 6.909 -5.095 1.00 88.88 200 VAL A CA 1
ATOM 1555 C C . VAL A 1 200 ? 1.614 5.573 -4.428 1.00 88.88 200 VAL A C 1
ATOM 1557 O O . VAL A 1 200 ? 2.526 4.878 -3.970 1.00 88.88 200 VAL A O 1
ATOM 1560 N N . LYS A 1 201 ? 0.328 5.250 -4.290 1.00 90.31 201 LYS A N 1
ATOM 1561 C CA . LYS A 1 201 ? -0.115 4.019 -3.639 1.00 90.31 201 LYS A CA 1
ATOM 1562 C C . LYS A 1 201 ? -0.972 3.193 -4.584 1.00 90.31 201 LYS A C 1
ATOM 1564 O O . LYS A 1 201 ? -1.844 3.747 -5.252 1.00 90.31 201 LYS A O 1
ATOM 1569 N N . PHE A 1 202 ? -0.754 1.886 -4.554 1.00 91.50 202 PHE A N 1
ATOM 1570 C CA . PHE A 1 202 ? -1.510 0.879 -5.295 1.00 91.50 202 PHE A CA 1
ATOM 1571 C C . PHE A 1 202 ? -1.957 -0.217 -4.339 1.00 91.50 202 PHE A C 1
ATOM 1573 O O . PHE A 1 202 ? -1.305 -0.452 -3.320 1.00 91.50 202 PHE A O 1
ATOM 1580 N N . VAL A 1 203 ? -3.055 -0.891 -4.657 1.00 91.44 203 VAL A N 1
ATOM 1581 C CA . VAL A 1 203 ? -3.497 -2.087 -3.935 1.00 91.44 203 VAL A CA 1
ATOM 1582 C C . VAL A 1 203 ? -3.336 -3.276 -4.864 1.00 91.44 203 VAL A C 1
ATOM 1584 O O . VAL A 1 203 ? -3.945 -3.297 -5.923 1.00 91.44 203 VAL A O 1
ATOM 1587 N N . VAL A 1 204 ? -2.522 -4.251 -4.480 1.00 93.12 204 VAL A N 1
ATOM 1588 C CA . VAL A 1 204 ? -2.255 -5.444 -5.298 1.00 93.12 204 VAL A CA 1
ATOM 1589 C C . VAL A 1 204 ? -2.528 -6.702 -4.489 1.00 93.12 204 VAL A C 1
ATOM 1591 O O . VAL A 1 204 ? -2.518 -6.660 -3.254 1.00 93.12 204 VAL A O 1
ATOM 1594 N N . ASP A 1 205 ? -2.738 -7.828 -5.164 1.00 93.75 205 ASP A N 1
ATOM 1595 C CA . ASP A 1 205 ? -2.844 -9.119 -4.490 1.00 93.75 205 ASP A CA 1
ATOM 1596 C C . ASP A 1 205 ? -1.511 -9.482 -3.806 1.00 93.75 205 ASP A C 1
ATOM 1598 O O . ASP A 1 205 ? -0.418 -9.318 -4.351 1.00 93.75 205 ASP A O 1
ATOM 1602 N N . THR A 1 206 ? -1.598 -9.951 -2.565 1.00 91.62 206 THR A N 1
ATOM 1603 C CA . THR A 1 206 ? -0.436 -10.252 -1.720 1.00 91.62 206 THR A CA 1
ATOM 1604 C C . THR A 1 206 ? 0.310 -11.484 -2.210 1.00 91.62 206 THR A C 1
ATOM 1606 O O . THR A 1 206 ? 1.535 -11.541 -2.081 1.00 91.62 206 THR A O 1
ATOM 1609 N N . GLN A 1 207 ? -0.395 -12.479 -2.754 1.00 92.25 207 GLN A N 1
ATOM 1610 C CA . GLN A 1 207 ? 0.234 -13.668 -3.325 1.00 92.25 207 GLN A CA 1
ATOM 1611 C C . GLN A 1 207 ? 0.999 -13.294 -4.588 1.00 92.25 207 GLN A C 1
ATOM 1613 O O . GLN A 1 207 ? 2.157 -13.688 -4.717 1.00 92.25 207 GLN A O 1
ATOM 1618 N N . ASP A 1 208 ? 0.397 -12.475 -5.450 1.00 94.75 208 ASP A N 1
ATOM 1619 C CA . ASP A 1 208 ? 1.035 -12.002 -6.681 1.00 94.75 208 ASP A CA 1
ATOM 1620 C C . ASP A 1 208 ? 2.253 -11.136 -6.375 1.00 94.75 208 ASP A C 1
ATOM 1622 O O . ASP A 1 208 ? 3.341 -11.403 -6.881 1.00 94.75 208 ASP A O 1
ATOM 1626 N N . LEU A 1 209 ? 2.130 -10.181 -5.449 1.00 92.88 209 LEU A N 1
ATOM 1627 C CA . LEU A 1 209 ? 3.263 -9.376 -4.999 1.00 92.88 209 LEU A CA 1
ATOM 1628 C C . LEU A 1 209 ? 4.389 -10.246 -4.430 1.00 92.88 209 LEU A C 1
ATOM 1630 O O . LEU A 1 209 ? 5.554 -10.036 -4.757 1.00 92.88 209 LEU A O 1
ATOM 1634 N N . THR A 1 210 ? 4.059 -11.245 -3.609 1.00 92.25 210 THR A N 1
ATOM 1635 C CA . THR A 1 210 ? 5.066 -12.138 -3.016 1.00 92.25 210 THR A CA 1
ATOM 1636 C C . THR A 1 210 ? 5.756 -12.999 -4.074 1.00 92.25 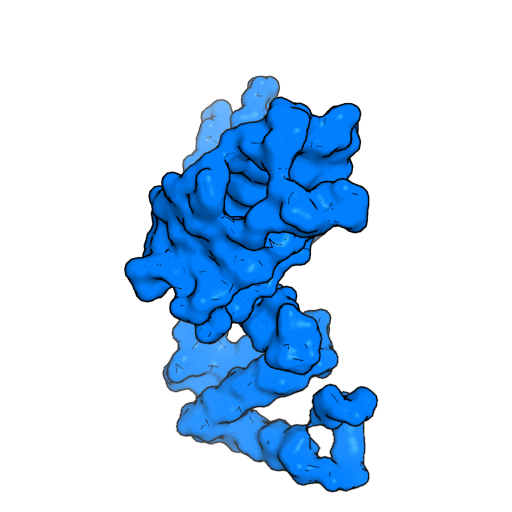210 THR A C 1
ATOM 1638 O O . THR A 1 210 ? 6.968 -13.192 -4.008 1.00 92.25 210 THR A O 1
ATOM 1641 N N . ALA A 1 211 ? 5.002 -13.516 -5.045 1.00 93.81 211 ALA A N 1
ATOM 1642 C CA . ALA A 1 211 ? 5.521 -14.381 -6.099 1.00 93.81 211 ALA A CA 1
ATOM 1643 C C . ALA A 1 211 ? 6.250 -13.609 -7.211 1.00 93.81 211 ALA A C 1
ATOM 1645 O O . ALA A 1 211 ? 7.130 -14.174 -7.856 1.00 93.81 211 ALA A O 1
ATOM 1646 N N . SER A 1 212 ? 5.937 -12.323 -7.404 1.00 93.19 212 SER A N 1
ATOM 1647 C CA . SER A 1 212 ? 6.477 -11.493 -8.492 1.00 93.19 212 SER A CA 1
ATOM 1648 C C . SER A 1 212 ? 8.003 -11.423 -8.536 1.00 93.19 212 SER A C 1
ATOM 1650 O O . SER A 1 212 ? 8.568 -11.203 -9.601 1.00 93.19 212 SER A O 1
ATOM 1652 N N . ALA A 1 213 ? 8.690 -11.651 -7.413 1.00 90.81 213 ALA A N 1
ATOM 1653 C CA . ALA A 1 213 ? 10.148 -11.682 -7.368 1.00 90.81 213 ALA A CA 1
ATOM 1654 C C . ALA A 1 213 ? 10.753 -12.766 -8.281 1.00 90.81 213 ALA A C 1
ATOM 1656 O O . ALA A 1 213 ? 11.788 -12.519 -8.894 1.00 90.81 213 ALA A O 1
ATOM 1657 N N . ASP A 1 214 ? 10.091 -13.920 -8.402 1.00 94.75 214 ASP A N 1
ATOM 1658 C CA . ASP A 1 214 ? 10.625 -15.105 -9.086 1.00 94.75 214 ASP A CA 1
ATOM 1659 C C . ASP A 1 214 ? 9.689 -15.659 -10.180 1.00 94.75 214 ASP A C 1
ATOM 1661 O O . ASP A 1 214 ? 10.071 -16.572 -10.916 1.00 94.75 214 ASP A O 1
ATOM 1665 N N . ASP A 1 215 ? 8.465 -15.135 -10.296 1.00 96.69 215 ASP A N 1
ATOM 1666 C CA . ASP A 1 215 ? 7.453 -15.568 -11.261 1.00 96.69 215 ASP A CA 1
ATOM 1667 C C . ASP A 1 215 ? 7.042 -14.412 -12.182 1.00 96.69 215 ASP A C 1
ATOM 1669 O O . ASP A 1 215 ? 6.443 -13.420 -11.757 1.00 96.69 215 ASP A O 1
ATOM 1673 N N . ALA A 1 216 ? 7.345 -14.576 -13.472 1.00 96.12 216 ALA A N 1
ATOM 1674 C CA . ALA A 1 216 ? 7.048 -13.596 -14.507 1.00 96.12 216 ALA A CA 1
ATOM 1675 C C . ALA A 1 216 ? 5.543 -13.304 -14.628 1.00 96.12 216 ALA A C 1
ATOM 1677 O O . ALA A 1 216 ? 5.157 -12.161 -14.852 1.00 96.12 216 ALA A O 1
ATOM 1678 N N . GLU A 1 217 ? 4.689 -14.314 -14.446 1.00 96.75 217 GLU A N 1
ATOM 1679 C CA . GLU A 1 217 ? 3.233 -14.169 -14.545 1.00 96.75 217 GLU A CA 1
ATOM 1680 C C . GLU A 1 217 ? 2.668 -13.396 -13.349 1.00 96.75 217 GLU A C 1
ATOM 1682 O O . GLU A 1 217 ? 1.713 -12.634 -13.476 1.00 96.75 217 GLU A O 1
ATOM 1687 N N . ALA A 1 218 ? 3.254 -13.589 -12.166 1.00 95.31 218 ALA A N 1
ATOM 1688 C CA . ALA A 1 218 ? 2.881 -12.821 -10.986 1.00 95.31 218 ALA A CA 1
ATOM 1689 C C . ALA A 1 218 ? 3.334 -11.357 -11.112 1.00 95.31 218 ALA A C 1
ATOM 1691 O O . ALA A 1 218 ? 2.583 -10.453 -10.757 1.00 95.31 218 ALA A O 1
ATOM 1692 N N . ALA A 1 219 ? 4.524 -11.109 -11.670 1.00 95.88 219 ALA A N 1
ATOM 1693 C CA . ALA A 1 219 ? 4.997 -9.757 -11.962 1.00 95.88 219 ALA A CA 1
ATOM 1694 C C . ALA A 1 219 ? 4.107 -9.029 -12.987 1.00 95.88 219 ALA A C 1
ATOM 1696 O O . ALA A 1 219 ? 3.792 -7.858 -12.775 1.00 95.88 219 ALA A O 1
ATOM 1697 N N . LEU A 1 220 ? 3.641 -9.725 -14.034 1.00 96.44 220 LEU A N 1
ATOM 1698 C CA . LEU A 1 220 ? 2.649 -9.197 -14.980 1.00 96.44 220 LEU A CA 1
ATOM 1699 C C . LEU A 1 220 ? 1.339 -8.824 -14.281 1.00 96.44 220 LEU A C 1
ATOM 1701 O O . LEU A 1 220 ? 0.892 -7.692 -14.400 1.00 96.44 220 LEU A O 1
ATOM 1705 N N . ARG A 1 221 ? 0.771 -9.726 -13.470 1.00 96.88 221 ARG A N 1
ATOM 1706 C CA . ARG A 1 221 ? -0.468 -9.449 -12.721 1.00 96.88 221 ARG A CA 1
ATOM 1707 C C . ARG A 1 221 ? -0.352 -8.235 -11.798 1.00 96.88 221 ARG A C 1
ATOM 1709 O O . ARG A 1 221 ? -1.311 -7.479 -11.649 1.00 96.88 221 ARG A O 1
ATOM 1716 N N . VAL A 1 222 ? 0.820 -8.016 -11.197 1.00 95.62 222 VAL A N 1
ATOM 1717 C CA . VAL A 1 222 ? 1.094 -6.798 -10.421 1.00 95.62 222 VAL A CA 1
ATOM 1718 C C . VAL A 1 222 ? 1.121 -5.561 -11.326 1.00 95.62 222 VAL A C 1
ATOM 1720 O O . VAL A 1 222 ? 0.504 -4.557 -10.974 1.00 95.62 222 VAL A O 1
ATOM 1723 N N . ALA A 1 223 ? 1.794 -5.626 -12.478 1.00 95.12 223 ALA A N 1
ATOM 1724 C CA . ALA A 1 223 ? 1.855 -4.524 -13.439 1.00 95.12 223 ALA A CA 1
ATOM 1725 C C . ALA A 1 223 ? 0.460 -4.144 -13.967 1.00 95.12 223 ALA A C 1
ATOM 1727 O O . ALA A 1 223 ? 0.086 -2.973 -13.904 1.00 95.12 223 ALA A O 1
ATOM 1728 N N . ASP A 1 224 ? -0.333 -5.136 -14.377 1.00 95.00 224 ASP A N 1
ATOM 1729 C CA . ASP A 1 224 ? -1.708 -4.956 -14.852 1.00 95.00 224 ASP A CA 1
ATOM 1730 C C . ASP A 1 224 ? -2.584 -4.318 -13.769 1.00 95.00 224 ASP A C 1
ATOM 1732 O O . ASP A 1 224 ? -3.313 -3.362 -14.024 1.00 95.00 224 ASP A O 1
ATOM 1736 N N . SER A 1 225 ? -2.468 -4.786 -12.521 1.00 94.56 225 SER A N 1
ATOM 1737 C CA . SER A 1 225 ? -3.218 -4.220 -11.397 1.00 94.56 225 SER A CA 1
ATOM 1738 C C . SER A 1 225 ? -2.888 -2.743 -11.153 1.00 94.56 225 SER A C 1
ATOM 1740 O O . SER A 1 225 ? -3.776 -1.961 -10.793 1.00 94.56 225 SER A O 1
ATOM 1742 N N . ILE A 1 226 ? -1.626 -2.346 -11.339 1.00 93.81 226 ILE A N 1
ATOM 1743 C CA . ILE A 1 226 ? -1.191 -0.948 -11.236 1.00 93.81 226 ILE A CA 1
ATOM 1744 C C . ILE A 1 226 ? -1.779 -0.128 -12.390 1.00 93.81 226 ILE A C 1
ATOM 1746 O O . ILE A 1 226 ? -2.368 0.926 -12.137 1.00 93.81 226 ILE A O 1
ATOM 1750 N N . GLU A 1 227 ? -1.671 -0.620 -13.627 1.00 92.31 227 GLU A N 1
ATOM 1751 C CA . GLU A 1 227 ? -2.187 0.054 -14.826 1.00 92.31 227 GLU A CA 1
ATOM 1752 C C . GLU A 1 227 ? -3.713 0.241 -14.771 1.00 92.31 227 GLU A C 1
ATOM 1754 O O . GLU A 1 227 ? -4.218 1.313 -15.102 1.00 92.31 227 GLU A O 1
ATOM 1759 N N . GLU A 1 228 ? -4.462 -0.751 -14.284 1.00 93.69 228 GLU A N 1
ATOM 1760 C CA . GLU A 1 228 ? -5.917 -0.656 -14.114 1.00 93.69 228 GLU A CA 1
ATOM 1761 C C . GLU A 1 228 ? -6.331 0.425 -13.106 1.00 93.69 228 GLU A C 1
ATOM 1763 O O . GLU A 1 228 ? -7.360 1.085 -13.277 1.00 93.69 228 GLU A O 1
ATOM 1768 N N . GLN A 1 229 ? -5.548 0.604 -12.039 1.00 92.31 229 GLN A N 1
ATOM 1769 C CA . GLN A 1 229 ? -5.831 1.594 -11.000 1.00 92.31 229 GLN A CA 1
ATOM 1770 C C . GLN A 1 229 ? -5.455 3.009 -11.436 1.00 92.31 229 GLN A C 1
ATOM 1772 O O . GLN A 1 229 ? -6.197 3.951 -11.144 1.00 92.31 229 GLN A O 1
ATOM 1777 N N . GLN A 1 230 ? -4.288 3.164 -12.062 1.00 90.62 230 GLN A N 1
ATOM 1778 C CA . GLN A 1 230 ? -3.700 4.450 -12.439 1.00 90.62 230 GLN A CA 1
ATOM 1779 C C . GLN A 1 230 ? -2.923 4.284 -13.757 1.00 90.62 230 GLN A C 1
ATOM 1781 O O . GLN A 1 230 ? -1.702 4.099 -13.734 1.00 90.62 230 GLN A O 1
ATOM 1786 N N . PRO A 1 231 ? -3.607 4.344 -14.913 1.00 88.19 231 PRO A N 1
ATOM 1787 C CA . PRO A 1 231 ? -2.995 4.098 -16.223 1.00 88.19 231 PRO A CA 1
ATOM 1788 C C . PRO A 1 231 ? -1.913 5.121 -16.595 1.00 88.19 231 PRO A C 1
ATOM 1790 O O . PRO A 1 231 ? -1.094 4.874 -17.474 1.00 88.19 231 PRO A O 1
ATOM 1793 N N . GLU A 1 232 ? -1.889 6.278 -15.936 1.00 86.88 232 GLU A N 1
ATOM 1794 C CA . GLU A 1 232 ? -0.858 7.300 -16.092 1.00 86.88 232 GLU A CA 1
ATOM 1795 C C . GLU A 1 232 ? 0.502 6.913 -15.476 1.00 86.88 232 GLU A C 1
ATOM 1797 O O . GLU A 1 232 ? 1.519 7.507 -15.827 1.00 86.88 232 GLU A O 1
ATOM 1802 N N . MET A 1 233 ? 0.555 5.907 -14.594 1.00 89.25 233 MET A N 1
ATOM 1803 C CA . MET A 1 233 ? 1.760 5.518 -13.840 1.00 89.25 233 MET A CA 1
ATOM 1804 C C . MET A 1 233 ? 2.694 4.593 -14.639 1.00 89.25 233 MET A C 1
ATOM 1806 O O . MET A 1 233 ? 3.203 3.591 -14.131 1.00 89.25 233 MET A O 1
ATOM 1810 N N . LEU A 1 234 ? 2.941 4.938 -15.903 1.00 89.00 234 LEU A N 1
ATOM 1811 C CA . LEU A 1 234 ? 3.628 4.086 -16.880 1.00 89.00 234 LEU A CA 1
ATOM 1812 C C . LEU A 1 234 ? 5.077 3.768 -16.513 1.00 89.00 234 LEU A C 1
ATOM 1814 O O . LEU A 1 234 ? 5.529 2.662 -16.777 1.00 89.00 234 LEU A O 1
ATOM 1818 N N . GLU A 1 235 ? 5.801 4.687 -15.868 1.00 89.06 235 GLU A N 1
ATOM 1819 C CA . GLU A 1 235 ? 7.170 4.407 -15.409 1.00 89.06 235 GLU A CA 1
ATOM 1820 C C . GLU A 1 235 ? 7.197 3.311 -14.338 1.00 89.06 235 GLU A C 1
ATOM 1822 O O . GLU A 1 235 ? 8.112 2.491 -14.295 1.00 89.06 235 GLU A O 1
ATOM 1827 N N . ILE A 1 236 ? 6.177 3.265 -13.481 1.00 90.75 236 ILE A N 1
ATOM 1828 C CA . ILE A 1 236 ? 6.067 2.258 -12.426 1.00 90.75 236 ILE A CA 1
ATOM 1829 C C . ILE A 1 236 ? 5.665 0.920 -13.039 1.00 90.75 236 ILE A C 1
ATOM 1831 O O . ILE A 1 236 ? 6.287 -0.093 -12.720 1.00 90.75 236 ILE A O 1
ATOM 1835 N N . VAL A 1 237 ? 4.692 0.922 -13.956 1.00 93.06 237 VAL A N 1
ATOM 1836 C CA . VAL A 1 237 ? 4.312 -0.262 -14.745 1.00 93.06 237 VAL A CA 1
ATOM 1837 C C . VAL A 1 237 ? 5.531 -0.816 -15.491 1.00 93.06 237 VAL A C 1
ATOM 1839 O O . VAL A 1 237 ? 5.813 -2.009 -15.394 1.00 93.06 237 VAL A O 1
ATOM 1842 N N . ALA A 1 238 ? 6.321 0.049 -16.135 1.00 92.25 238 ALA A N 1
ATOM 1843 C CA . ALA A 1 238 ? 7.532 -0.334 -16.853 1.00 92.25 238 ALA A CA 1
ATOM 1844 C C . ALA A 1 238 ? 8.543 -1.059 -15.954 1.00 92.25 238 ALA A C 1
ATOM 1846 O O . ALA A 1 238 ? 9.091 -2.065 -16.385 1.00 92.25 238 ALA A O 1
ATOM 1847 N N . ARG A 1 239 ? 8.735 -0.648 -14.689 1.00 92.38 239 ARG A N 1
ATOM 1848 C CA . ARG A 1 239 ? 9.627 -1.364 -13.750 1.00 92.38 239 ARG A CA 1
ATOM 1849 C C . ARG A 1 239 ? 9.187 -2.810 -13.496 1.00 92.38 239 ARG A C 1
ATOM 1851 O O . ARG A 1 239 ? 10.027 -3.705 -13.428 1.00 92.38 239 ARG A O 1
ATOM 1858 N N . TYR A 1 240 ? 7.883 -3.053 -13.349 1.00 93.69 240 TYR A N 1
ATOM 1859 C CA . TYR A 1 240 ? 7.362 -4.415 -13.175 1.00 93.69 240 TYR A CA 1
ATOM 1860 C C . TYR A 1 240 ? 7.416 -5.215 -14.484 1.00 93.69 240 TYR A C 1
ATOM 1862 O O . TYR A 1 240 ? 7.736 -6.404 -14.455 1.00 93.69 240 TYR A O 1
ATOM 1870 N N . MET A 1 241 ? 7.193 -4.565 -15.630 1.00 95.56 241 MET A N 1
ATOM 1871 C CA . MET A 1 241 ? 7.360 -5.175 -16.952 1.00 95.56 241 MET A CA 1
ATOM 1872 C C . MET A 1 241 ? 8.825 -5.551 -17.227 1.00 95.56 241 MET A C 1
ATOM 1874 O O . MET A 1 241 ? 9.094 -6.656 -17.687 1.00 95.56 241 MET A O 1
ATOM 1878 N N . GLU A 1 242 ? 9.794 -4.693 -16.902 1.00 95.81 242 GLU A N 1
ATOM 1879 C CA . GLU A 1 242 ? 11.233 -4.992 -16.998 1.00 95.81 242 GLU A CA 1
ATOM 1880 C C . GLU A 1 242 ? 11.590 -6.231 -16.176 1.00 95.81 242 GLU A C 1
ATOM 1882 O O . GLU A 1 242 ? 12.207 -7.163 -16.691 1.00 95.81 242 GLU A O 1
ATOM 1887 N N . HIS A 1 243 ? 11.114 -6.294 -14.932 1.00 95.56 243 HIS A N 1
ATOM 1888 C CA . HIS A 1 243 ? 11.332 -7.452 -14.068 1.00 95.56 243 HIS A CA 1
ATOM 1889 C C . HIS A 1 243 ? 10.693 -8.732 -14.633 1.00 95.56 243 HIS A C 1
ATOM 1891 O O . HIS A 1 243 ? 11.333 -9.783 -14.692 1.00 95.56 243 HIS A O 1
ATOM 1897 N N . ALA A 1 244 ? 9.455 -8.659 -15.130 1.00 96.38 244 ALA A N 1
ATOM 1898 C CA . ALA A 1 244 ? 8.797 -9.791 -15.783 1.00 96.38 244 ALA A CA 1
ATOM 1899 C C . ALA A 1 244 ? 9.540 -10.243 -17.057 1.00 96.38 244 ALA A C 1
ATOM 1901 O O . ALA A 1 244 ? 9.643 -11.444 -17.331 1.00 96.38 244 ALA A O 1
ATOM 1902 N N . ALA A 1 245 ? 10.075 -9.303 -17.839 1.00 96.19 245 ALA A N 1
ATOM 1903 C CA . ALA A 1 245 ? 10.871 -9.572 -19.032 1.00 96.19 245 ALA A CA 1
ATOM 1904 C C . ALA A 1 245 ? 12.199 -10.266 -18.692 1.00 96.19 245 ALA A C 1
ATOM 1906 O O . ALA A 1 245 ? 12.566 -11.233 -19.366 1.00 96.19 245 ALA A O 1
ATOM 1907 N N . ASP A 1 246 ? 12.875 -9.839 -17.622 1.00 96.56 246 ASP A N 1
ATOM 1908 C CA . ASP A 1 246 ? 14.098 -10.470 -17.108 1.00 96.56 246 ASP A CA 1
ATOM 1909 C C . ASP A 1 246 ? 13.854 -11.917 -16.649 1.00 96.56 246 ASP A C 1
ATOM 1911 O O . ASP A 1 246 ? 14.703 -12.794 -16.840 1.00 96.56 246 ASP A O 1
ATOM 1915 N N . LEU A 1 247 ? 12.658 -12.198 -16.125 1.00 96.50 247 LEU A N 1
ATOM 1916 C CA . LEU A 1 247 ? 12.189 -13.550 -15.804 1.00 96.50 247 LEU A CA 1
ATOM 1917 C C . LEU A 1 247 ? 11.738 -14.357 -17.041 1.00 96.50 247 LEU A C 1
ATOM 1919 O O . LEU A 1 247 ? 11.413 -15.541 -16.927 1.00 96.50 247 LEU A O 1
ATOM 1923 N N . GLY A 1 248 ? 11.763 -13.759 -18.236 1.00 94.06 248 GLY A N 1
ATOM 1924 C CA . GLY A 1 248 ? 11.505 -14.420 -19.516 1.00 94.06 248 GLY A CA 1
ATOM 1925 C C . GLY A 1 248 ? 10.110 -14.201 -20.107 1.00 94.06 248 GLY A C 1
ATOM 1926 O O . GLY A 1 248 ? 9.738 -14.926 -21.035 1.00 94.06 248 GLY A O 1
ATOM 1927 N N . SER A 1 249 ? 9.333 -13.228 -19.615 1.00 96.50 249 SER A N 1
ATOM 1928 C CA . SER A 1 249 ? 8.021 -12.895 -20.184 1.00 96.50 249 SER A CA 1
ATOM 1929 C C . SER A 1 249 ? 8.145 -12.279 -21.580 1.00 96.50 249 SER A C 1
ATOM 1931 O O . SER A 1 249 ? 8.676 -11.183 -21.766 1.00 96.50 249 SER A O 1
ATOM 1933 N N . ALA A 1 250 ? 7.601 -12.974 -22.582 1.00 95.62 250 ALA A N 1
ATOM 1934 C CA . ALA A 1 250 ? 7.511 -12.456 -23.945 1.00 95.62 250 ALA A CA 1
ATOM 1935 C C . ALA A 1 250 ? 6.502 -11.303 -24.072 1.00 95.62 250 ALA A C 1
ATOM 1937 O O . ALA A 1 250 ? 6.679 -10.434 -24.923 1.00 95.62 250 ALA A O 1
ATOM 1938 N N . GLU A 1 251 ? 5.464 -11.305 -23.236 1.00 94.94 251 GLU A N 1
ATOM 1939 C CA . GLU A 1 251 ? 4.448 -10.254 -23.185 1.00 94.94 251 GLU A CA 1
ATOM 1940 C C . GLU A 1 251 ? 5.040 -8.949 -22.662 1.00 94.94 251 GLU A C 1
ATOM 1942 O O . GLU A 1 251 ? 4.947 -7.926 -23.336 1.00 94.94 251 GLU A O 1
ATOM 1947 N N . ALA A 1 252 ? 5.773 -9.010 -21.550 1.00 94.69 252 ALA A N 1
ATOM 1948 C CA . ALA A 1 252 ? 6.447 -7.839 -21.005 1.00 94.69 252 ALA A CA 1
ATOM 1949 C C . ALA A 1 252 ? 7.501 -7.281 -21.976 1.00 94.69 252 ALA A C 1
ATOM 1951 O O . ALA A 1 252 ? 7.598 -6.074 -22.175 1.00 94.69 252 ALA A O 1
ATOM 1952 N N . LEU A 1 253 ? 8.249 -8.157 -22.662 1.00 93.62 253 LEU A N 1
ATOM 1953 C CA . LEU A 1 253 ? 9.185 -7.742 -23.712 1.00 93.62 253 LEU A CA 1
ATOM 1954 C C . LEU A 1 253 ? 8.496 -7.030 -24.883 1.00 93.62 253 LEU A C 1
ATOM 1956 O O . LEU A 1 253 ? 9.095 -6.135 -25.479 1.00 93.62 253 LEU A O 1
ATOM 1960 N N . ALA A 1 254 ? 7.284 -7.446 -25.258 1.00 92.31 254 ALA A N 1
ATOM 1961 C CA . ALA A 1 254 ? 6.515 -6.778 -26.303 1.00 92.31 254 ALA A CA 1
ATOM 1962 C C . ALA A 1 254 ? 6.022 -5.407 -25.822 1.00 92.31 254 ALA A C 1
ATOM 1964 O O . ALA A 1 254 ? 6.247 -4.418 -26.513 1.00 92.31 254 ALA A O 1
ATOM 1965 N N . TRP A 1 255 ? 5.465 -5.344 -24.610 1.00 93.31 255 TRP A N 1
ATOM 1966 C CA . TRP A 1 255 ? 5.023 -4.097 -23.986 1.00 93.31 255 TRP A CA 1
ATOM 1967 C C . TRP A 1 255 ? 6.165 -3.074 -23.882 1.00 93.31 255 TRP A C 1
A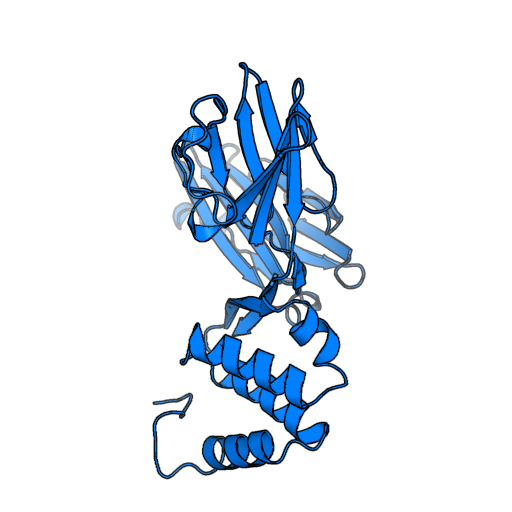TOM 1969 O O . TRP A 1 255 ? 6.006 -1.925 -24.279 1.00 93.31 255 TRP A O 1
ATOM 1979 N N . LEU A 1 256 ? 7.358 -3.494 -23.440 1.00 92.81 256 LEU A N 1
ATOM 1980 C CA . LEU A 1 256 ? 8.526 -2.610 -23.314 1.00 92.81 256 LEU A CA 1
ATOM 1981 C C . LEU A 1 256 ? 9.040 -2.101 -24.661 1.00 92.81 256 LEU A C 1
ATOM 1983 O O . LEU A 1 256 ? 9.536 -0.979 -24.748 1.00 92.81 256 LEU A O 1
ATOM 1987 N N . ARG A 1 257 ? 8.940 -2.910 -25.723 1.00 89.06 257 ARG A N 1
ATOM 1988 C CA . ARG A 1 257 ? 9.268 -2.439 -27.075 1.00 89.06 257 ARG A CA 1
ATOM 1989 C C . ARG A 1 257 ? 8.324 -1.327 -27.490 1.00 89.06 257 ARG A C 1
ATOM 1991 O O . ARG A 1 257 ? 8.812 -0.289 -27.912 1.00 89.06 257 ARG A O 1
ATOM 1998 N N . ASP A 1 258 ? 7.023 -1.515 -27.296 1.00 86.31 258 ASP A N 1
ATOM 1999 C CA . ASP A 1 258 ? 6.024 -0.493 -27.613 1.00 86.31 258 ASP A CA 1
ATOM 2000 C C . ASP A 1 258 ? 6.226 0.772 -26.754 1.00 86.31 258 ASP A C 1
ATOM 2002 O O . ASP A 1 258 ? 6.155 1.887 -27.264 1.00 86.31 258 ASP A O 1
ATOM 2006 N N . TYR A 1 259 ? 6.574 0.610 -25.474 1.00 84.44 259 TYR A N 1
ATOM 2007 C CA . TYR A 1 259 ? 6.884 1.712 -24.557 1.00 84.44 259 TYR A CA 1
ATOM 2008 C C . TYR A 1 259 ? 8.123 2.529 -24.978 1.00 84.44 259 TYR A C 1
ATOM 2010 O O . TYR A 1 259 ? 8.140 3.753 -24.836 1.00 84.44 259 TYR A O 1
ATOM 2018 N N . HIS A 1 260 ? 9.168 1.882 -25.510 1.00 82.94 260 HIS A N 1
ATOM 2019 C CA . HIS A 1 260 ? 10.416 2.548 -25.908 1.00 82.94 260 HIS A CA 1
ATOM 2020 C C . HIS A 1 260 ? 10.461 3.002 -27.381 1.00 82.94 260 HIS A C 1
ATOM 2022 O O . HIS A 1 260 ? 11.171 3.959 -27.705 1.00 82.94 260 HIS A O 1
ATOM 2028 N N . GLU A 1 261 ? 9.752 2.330 -28.290 1.00 70.81 261 GLU A N 1
ATOM 2029 C CA . GLU A 1 261 ? 9.747 2.605 -29.733 1.00 70.81 261 GLU A CA 1
ATOM 2030 C C . GLU A 1 261 ? 8.676 3.652 -30.089 1.00 70.81 261 GLU A C 1
ATOM 2032 O O . GLU A 1 261 ? 7.634 3.372 -30.675 1.00 70.81 261 GLU A O 1
ATOM 2037 N N . VAL A 1 262 ? 8.947 4.907 -2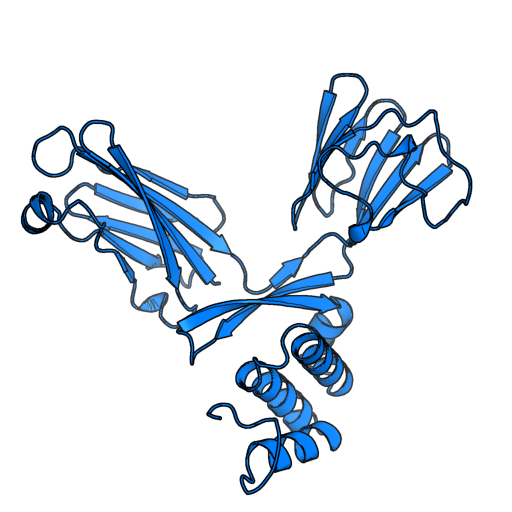9.733 1.00 56.62 262 VAL A N 1
ATOM 2038 C CA . VAL A 1 262 ? 8.038 6.037 -29.971 1.00 56.62 262 VAL A CA 1
ATOM 2039 C C . VAL A 1 262 ? 8.019 6.456 -31.451 1.00 56.62 262 VAL A C 1
ATOM 2041 O O . VAL A 1 262 ? 8.920 7.155 -31.915 1.00 56.62 262 VAL A O 1
ATOM 2044 N N . ASP A 1 263 ? 6.945 6.110 -32.166 1.00 46.12 263 ASP A N 1
ATOM 2045 C CA . ASP A 1 263 ? 6.329 7.004 -33.172 1.00 46.12 263 ASP A CA 1
ATOM 2046 C C . ASP A 1 263 ? 4.778 6.925 -33.185 1.00 46.12 263 ASP A C 1
ATOM 2048 O O . ASP A 1 263 ? 4.126 7.628 -33.956 1.00 46.12 263 ASP A O 1
ATOM 2052 N N . ASP A 1 264 ? 4.148 6.119 -32.314 1.00 50.38 264 ASP A N 1
ATOM 2053 C CA . ASP A 1 264 ? 2.686 6.072 -32.155 1.00 50.38 264 ASP A CA 1
ATOM 2054 C C . ASP A 1 264 ? 2.264 5.669 -30.723 1.00 50.38 264 ASP A C 1
ATOM 2056 O O . ASP A 1 264 ? 2.872 4.810 -30.095 1.00 50.38 264 ASP A O 1
ATOM 2060 N N . SER A 1 265 ? 1.128 6.220 -30.288 1.00 48.62 265 SER A N 1
ATOM 2061 C CA . SER A 1 265 ? 0.184 5.662 -29.307 1.00 48.62 265 SER A CA 1
ATOM 2062 C C . SER A 1 265 ? 0.388 5.855 -27.786 1.00 48.62 265 SER A C 1
ATOM 2064 O O . SER A 1 265 ? 1.421 5.559 -27.211 1.00 48.62 265 SER A O 1
ATOM 2066 N N . ARG A 1 266 ? -0.694 6.342 -27.152 1.00 52.59 266 ARG A N 1
ATOM 2067 C CA . ARG A 1 266 ? -1.290 6.111 -25.805 1.00 52.59 266 ARG A CA 1
ATOM 2068 C C . ARG A 1 266 ? -0.456 5.899 -24.527 1.00 52.59 266 ARG A C 1
ATOM 2070 O O . ARG A 1 266 ? -1.017 6.162 -23.472 1.00 52.59 266 ARG A O 1
ATOM 2077 N N . HIS A 1 267 ? 0.800 5.476 -24.583 1.00 50.88 267 HIS A N 1
ATOM 2078 C CA . HIS A 1 267 ? 1.624 5.105 -23.426 1.00 50.88 267 HIS A CA 1
ATOM 2079 C C . HIS A 1 267 ? 2.927 5.918 -23.362 1.00 50.88 267 HIS A C 1
ATOM 2081 O O . HIS A 1 267 ? 3.956 5.449 -22.885 1.00 50.88 267 HIS A O 1
ATOM 2087 N N . HIS A 1 268 ? 2.903 7.152 -23.868 1.00 53.38 268 HIS A N 1
ATOM 2088 C CA . HIS A 1 268 ? 4.053 8.040 -23.788 1.00 53.38 268 HIS A CA 1
ATOM 2089 C C . HIS A 1 268 ? 4.042 8.780 -22.440 1.00 53.38 268 HIS A C 1
ATOM 2091 O O . HIS A 1 268 ? 3.114 9.555 -22.209 1.00 53.38 268 HIS A O 1
ATOM 2097 N N . PRO A 1 269 ? 5.066 8.638 -21.577 1.00 49.19 269 PRO A N 1
ATOM 2098 C CA . PRO A 1 269 ? 5.105 9.330 -20.283 1.00 49.19 269 PRO A CA 1
ATOM 2099 C C . PRO A 1 269 ? 5.251 10.859 -20.413 1.00 49.19 269 PRO A C 1
ATOM 2101 O O . PRO A 1 269 ? 5.117 11.583 -19.432 1.00 49.19 269 PRO A O 1
ATOM 2104 N N . TYR A 1 270 ? 5.517 11.372 -21.624 1.00 50.47 270 TYR A N 1
ATOM 2105 C CA . TYR A 1 270 ? 5.707 12.804 -21.895 1.00 50.47 270 TYR A CA 1
ATOM 2106 C C . TYR A 1 270 ? 4.694 13.425 -22.883 1.00 50.47 270 TYR A C 1
ATOM 2108 O O . TYR A 1 270 ? 5.035 14.419 -23.531 1.00 50.47 270 TYR A O 1
ATOM 2116 N N . VAL A 1 271 ? 3.501 12.836 -23.077 1.00 47.72 271 VAL A N 1
ATOM 2117 C CA . VAL A 1 271 ? 2.408 13.444 -23.882 1.00 47.72 271 VAL A CA 1
ATOM 2118 C C . VAL A 1 271 ? 1.161 13.653 -23.037 1.00 47.72 271 VAL A C 1
ATOM 2120 O O . VAL A 1 271 ? 0.701 12.670 -22.426 1.00 47.72 271 VAL A O 1
#

Sequence (271 aa):
MILFVTLETDALGTVSRDHYSVSPDAVDRGIYVNALFPESYGDFVKAIRVQTVDEGAAVQITSEYGSCKYSAYEHAQWESGSIGLSYASCKVFISLVPKYMPTWDILTVKHEGATMVFQREDIVAGAHLGTVRPRVDGSQIPWLDTRVEFAGDDRVMLSASERIMVVLGGEPVVSGEETYELCSFSTIVYEWDDLENKPVKFVVDTQDLTASADDAEAALRVADSIEEQQPEMLEIVARYMEHAADLGSAEALAWLRDYHEVDDSRHHPYV

pLDDT: mean 78.75, std 13.01, range [46.12, 96.88]